Protein AF-A0A8J7A7P5-F1 (afdb_monomer_lite)

Structure (mmCIF, N/CA/C/O backbone):
data_AF-A0A8J7A7P5-F1
#
_entry.id   AF-A0A8J7A7P5-F1
#
loop_
_atom_site.group_PDB
_atom_site.id
_atom_site.type_symbol
_atom_site.label_atom_id
_atom_site.label_alt_id
_atom_site.label_comp_id
_atom_site.label_asym_id
_atom_site.label_entity_id
_atom_site.label_seq_id
_atom_site.pdbx_PDB_ins_code
_atom_site.Cartn_x
_atom_site.Cartn_y
_atom_site.Cartn_z
_atom_site.occupancy
_atom_site.B_iso_or_equiv
_atom_site.auth_seq_id
_atom_site.auth_comp_id
_atom_site.auth_asym_id
_atom_site.auth_atom_id
_atom_site.pdbx_PDB_model_num
ATOM 1 N N . MET A 1 1 ? 16.163 -3.135 -20.675 1.00 54.44 1 MET A N 1
ATOM 2 C CA . MET A 1 1 ? 15.656 -1.787 -20.341 1.00 54.44 1 MET A CA 1
ATOM 3 C C . MET A 1 1 ? 15.050 -1.878 -18.957 1.00 54.44 1 MET A C 1
ATOM 5 O O . MET A 1 1 ? 14.281 -2.802 -18.726 1.00 54.44 1 MET A O 1
ATOM 9 N N . SER A 1 2 ? 15.463 -0.996 -18.050 1.00 78.94 2 SER A N 1
ATOM 10 C CA . SER A 1 2 ? 15.181 -1.091 -16.610 1.00 78.94 2 SER A CA 1
ATOM 11 C C . SER A 1 2 ? 14.690 0.255 -16.083 1.00 78.94 2 SER A C 1
ATOM 13 O O . SER A 1 2 ? 15.138 0.716 -15.033 1.00 78.94 2 SER A O 1
ATOM 15 N N . ASP A 1 3 ? 13.808 0.882 -16.861 1.00 93.25 3 ASP A N 1
ATOM 16 C CA . ASP A 1 3 ? 13.190 2.162 -16.545 1.00 93.25 3 ASP A CA 1
ATOM 17 C C . ASP A 1 3 ? 11.668 2.010 -16.564 1.00 93.25 3 ASP A C 1
ATOM 19 O O . ASP A 1 3 ? 11.123 1.160 -17.276 1.00 93.25 3 ASP A O 1
ATOM 23 N N . LEU A 1 4 ? 10.990 2.836 -15.777 1.00 95.19 4 LEU A N 1
ATOM 24 C CA . LEU A 1 4 ? 9.543 2.841 -15.610 1.00 95.19 4 LEU A CA 1
ATOM 25 C C . LEU A 1 4 ? 9.070 4.292 -15.503 1.00 95.19 4 LEU A C 1
ATOM 27 O O . LEU A 1 4 ? 9.677 5.088 -14.789 1.00 95.19 4 LEU A O 1
ATOM 31 N N . ILE A 1 5 ? 8.018 4.650 -16.231 1.00 95.75 5 ILE A N 1
ATOM 32 C CA . ILE A 1 5 ? 7.405 5.980 -16.146 1.00 95.75 5 ILE A CA 1
ATOM 33 C C . ILE A 1 5 ? 6.391 5.971 -15.000 1.00 95.75 5 ILE A C 1
ATOM 35 O O . ILE A 1 5 ? 5.646 5.001 -14.845 1.00 95.75 5 ILE A O 1
ATOM 39 N N . TYR A 1 6 ? 6.375 7.044 -14.210 1.00 96.19 6 TYR A N 1
ATOM 40 C CA . TYR A 1 6 ? 5.525 7.205 -13.031 1.00 96.19 6 TYR A CA 1
ATOM 41 C C . TYR A 1 6 ? 5.496 5.993 -12.069 1.00 96.19 6 TYR A C 1
ATOM 43 O O . TYR A 1 6 ? 4.421 5.454 -11.784 1.00 96.19 6 TYR A O 1
ATOM 51 N N . PRO A 1 7 ? 6.660 5.517 -11.571 1.00 96.81 7 PRO A N 1
ATOM 52 C CA . PRO A 1 7 ? 6.703 4.430 -10.597 1.00 96.81 7 PRO A CA 1
ATOM 53 C C . PRO A 1 7 ? 5.882 4.780 -9.357 1.00 96.81 7 PRO A C 1
ATOM 55 O O . PRO A 1 7 ? 6.144 5.792 -8.703 1.00 96.81 7 PRO A O 1
ATOM 58 N N . THR A 1 8 ? 4.920 3.923 -9.035 1.00 97.38 8 THR A N 1
ATOM 59 C CA . THR A 1 8 ? 3.997 4.099 -7.913 1.00 97.38 8 THR A CA 1
ATOM 60 C C . THR A 1 8 ? 3.959 2.829 -7.076 1.00 97.38 8 THR A C 1
ATOM 62 O O . THR A 1 8 ? 3.982 1.717 -7.608 1.00 97.38 8 THR A O 1
ATOM 65 N N . LEU A 1 9 ? 3.948 3.006 -5.761 1.00 97.38 9 LEU A N 1
ATOM 66 C CA . LEU A 1 9 ? 3.815 1.964 -4.762 1.00 97.38 9 LEU A CA 1
ATOM 67 C C . LEU A 1 9 ? 2.532 2.210 -3.982 1.00 97.38 9 LEU A C 1
ATOM 69 O O . LEU A 1 9 ? 2.416 3.217 -3.289 1.00 97.38 9 LEU A O 1
ATOM 73 N N . ASP A 1 10 ? 1.633 1.239 -4.034 1.00 97.56 10 ASP A N 1
ATOM 74 C CA . ASP A 1 10 ? 0.444 1.171 -3.200 1.00 97.56 10 ASP A CA 1
ATOM 75 C C . ASP A 1 10 ? 0.624 0.041 -2.184 1.00 97.56 10 ASP A C 1
ATOM 77 O O . ASP A 1 10 ? 0.749 -1.135 -2.542 1.00 97.56 10 ASP A O 1
ATOM 81 N N . LEU A 1 11 ? 0.653 0.387 -0.900 1.00 96.88 11 LEU A N 1
ATOM 82 C CA . LEU A 1 11 ? 0.652 -0.570 0.197 1.00 96.88 11 LEU A CA 1
ATOM 83 C C . LEU A 1 11 ? -0.726 -0.589 0.852 1.00 96.88 11 LEU A C 1
ATOM 85 O O . LEU A 1 11 ? -1.114 0.363 1.525 1.00 96.88 11 LEU A O 1
ATOM 89 N N . PHE A 1 12 ? -1.415 -1.718 0.727 1.00 96.44 12 PHE A N 1
ATOM 90 C CA . PHE A 1 12 ? -2.611 -2.025 1.499 1.00 96.44 12 PHE A CA 1
ATOM 91 C C . PHE A 1 12 ? -2.200 -2.780 2.760 1.00 96.44 12 PHE A C 1
ATOM 93 O O . PHE A 1 12 ? -1.664 -3.884 2.680 1.00 96.44 12 PHE A O 1
ATOM 100 N N . ALA A 1 13 ? -2.427 -2.182 3.923 1.00 95.94 13 ALA A N 1
ATOM 101 C CA . ALA A 1 13 ? -2.112 -2.738 5.231 1.00 95.94 13 ALA A CA 1
ATOM 102 C C . ALA A 1 13 ? -3.408 -2.993 6.012 1.00 95.94 13 ALA A C 1
ATOM 104 O O . ALA A 1 13 ? -4.262 -2.110 6.089 1.00 95.94 13 ALA A O 1
ATOM 105 N N . TYR A 1 14 ? -3.546 -4.189 6.587 1.00 95.25 14 TYR A N 1
ATOM 106 C CA . TYR A 1 14 ? -4.763 -4.620 7.277 1.00 95.25 14 TYR A CA 1
ATOM 107 C C . TYR A 1 14 ? -4.489 -4.958 8.745 1.00 95.25 14 TYR A C 1
ATOM 109 O O . TYR A 1 14 ? -3.593 -5.746 9.063 1.00 95.25 14 TYR A O 1
ATOM 117 N N . ASN A 1 15 ? -5.308 -4.416 9.643 1.00 94.25 15 ASN A N 1
ATOM 118 C CA . ASN A 1 15 ? -5.288 -4.725 11.069 1.00 94.25 15 ASN A CA 1
ATOM 119 C C . ASN A 1 15 ? -6.692 -5.095 11.526 1.00 94.25 15 ASN A C 1
ATOM 121 O O . ASN A 1 15 ? -7.665 -4.445 11.153 1.00 94.25 15 ASN A O 1
ATOM 125 N N . LEU A 1 16 ? -6.795 -6.112 12.375 1.00 93.50 16 LEU A N 1
ATOM 126 C CA . LEU A 1 16 ? -8.061 -6.438 13.016 1.00 93.50 16 LEU A CA 1
ATOM 127 C C . LEU A 1 16 ? -8.480 -5.251 13.889 1.00 93.50 16 LEU A C 1
ATOM 129 O O . LEU A 1 16 ? -7.683 -4.776 14.694 1.00 93.50 16 LEU A O 1
ATOM 133 N N . GLY A 1 17 ? -9.700 -4.759 13.718 1.00 89.38 17 GLY A N 1
ATOM 134 C CA . GLY A 1 17 ? -10.277 -3.705 14.547 1.00 89.38 17 GLY A CA 1
ATOM 135 C C . GLY A 1 17 ? -11.048 -4.286 15.724 1.00 89.38 17 GLY A C 1
ATOM 136 O O . GLY A 1 17 ? -10.758 -3.958 16.871 1.00 89.38 17 GLY A O 1
ATOM 137 N N . GLU A 1 18 ? -11.975 -5.200 15.442 1.00 89.31 18 GLU A N 1
ATOM 138 C CA . GLU A 1 18 ? -12.870 -5.820 16.423 1.00 89.31 18 GLU A CA 1
ATOM 139 C C . GLU A 1 18 ? -12.914 -7.336 16.197 1.00 89.31 18 GLU A C 1
ATOM 141 O O . GLU A 1 18 ? -13.086 -7.811 15.085 1.00 89.31 18 GLU A O 1
ATOM 146 N N . GLY A 1 19 ? -12.713 -8.115 17.251 1.00 87.69 19 GLY A N 1
ATOM 147 C CA . GLY A 1 19 ? -12.713 -9.573 17.227 1.00 87.69 19 GLY A CA 1
ATOM 148 C C . GLY A 1 19 ? -13.884 -10.150 18.014 1.00 87.69 19 GLY A C 1
ATOM 149 O O . GLY A 1 19 ? -14.469 -9.500 18.883 1.00 87.69 19 GLY A O 1
ATOM 150 N N . LEU A 1 20 ? -14.220 -11.410 17.735 1.00 87.88 20 LEU A N 1
ATOM 151 C CA . LEU A 1 20 ? -15.217 -12.147 18.511 1.00 87.88 20 LEU A CA 1
ATOM 152 C C . LEU A 1 20 ? -14.770 -12.275 19.976 1.00 87.88 20 LEU A C 1
ATOM 154 O O . LEU A 1 20 ? -13.752 -12.898 20.263 1.00 87.88 20 LEU A O 1
ATOM 158 N N . GLY A 1 21 ? -15.569 -11.729 20.896 1.00 89.12 21 GLY A N 1
ATOM 159 C CA . GLY A 1 21 ? -15.314 -11.799 22.339 1.00 89.12 21 GLY A CA 1
ATOM 160 C C . GLY A 1 21 ? -14.407 -10.698 22.893 1.00 89.12 21 GLY A C 1
ATOM 161 O O . GLY A 1 21 ? -14.091 -10.735 24.081 1.00 89.12 21 GLY A O 1
ATOM 162 N N . ASP A 1 22 ? -14.017 -9.721 22.073 1.00 90.62 22 ASP A N 1
ATOM 163 C CA . ASP A 1 22 ? -13.246 -8.573 22.541 1.00 90.62 22 ASP A CA 1
ATOM 164 C C . ASP A 1 22 ? -14.006 -7.745 23.579 1.00 90.62 22 ASP A C 1
ATOM 166 O O . ASP A 1 22 ? -15.210 -7.492 23.467 1.00 90.62 22 ASP A O 1
ATOM 170 N N . ASN A 1 23 ? -13.261 -7.235 24.556 1.00 92.62 23 ASN A N 1
ATOM 171 C CA . ASN A 1 23 ? -13.727 -6.151 25.411 1.00 92.62 23 ASN A CA 1
ATOM 172 C C . ASN A 1 23 ? -13.277 -4.783 24.856 1.00 92.62 23 ASN A C 1
ATOM 174 O O . ASN A 1 23 ? -12.550 -4.676 23.869 1.00 92.62 23 ASN A O 1
ATOM 178 N N . GLN A 1 24 ? -13.697 -3.706 25.519 1.00 90.81 24 GLN A N 1
ATOM 179 C CA . GLN A 1 24 ? -13.374 -2.339 25.096 1.00 90.81 24 GLN A CA 1
ATOM 180 C C . GLN A 1 24 ? -11.870 -2.020 25.125 1.00 90.81 24 GLN A C 1
ATOM 182 O O . GLN A 1 24 ? -11.402 -1.227 24.305 1.00 90.81 24 GLN A O 1
ATOM 187 N N . ASP A 1 25 ? -11.100 -2.639 26.021 1.00 93.81 25 ASP A N 1
ATOM 188 C CA . ASP A 1 25 ? -9.653 -2.427 26.096 1.00 93.81 25 ASP A CA 1
ATOM 189 C C . ASP A 1 25 ? -8.927 -3.098 24.923 1.00 93.81 25 ASP A C 1
ATOM 191 O O . ASP A 1 25 ? -8.004 -2.503 24.360 1.00 93.81 25 ASP A O 1
ATOM 195 N N . ASP A 1 26 ? -9.375 -4.283 24.495 1.00 93.88 26 ASP A N 1
ATOM 196 C CA . ASP A 1 26 ? -8.851 -4.970 23.307 1.00 93.88 26 ASP A CA 1
ATOM 197 C C . ASP A 1 26 ? -9.090 -4.144 22.037 1.00 93.88 26 ASP A C 1
ATOM 199 O O . ASP A 1 26 ? -8.155 -3.895 21.266 1.00 93.88 26 ASP A O 1
ATOM 203 N N . ILE A 1 27 ? -10.314 -3.635 21.864 1.00 91.69 27 ILE A N 1
ATOM 204 C CA . ILE A 1 27 ? -10.690 -2.773 20.733 1.00 91.69 27 ILE A CA 1
ATOM 205 C C . ILE A 1 27 ? -9.840 -1.498 20.736 1.00 91.69 27 ILE A C 1
ATOM 207 O O . ILE A 1 27 ? -9.254 -1.111 19.722 1.00 91.69 27 ILE A O 1
ATOM 211 N N . LYS A 1 28 ? -9.705 -0.847 21.897 1.00 93.06 28 LYS A N 1
ATOM 212 C CA . LYS A 1 28 ? -8.887 0.363 22.044 1.00 93.06 28 LYS A CA 1
ATOM 213 C C . LYS A 1 28 ? -7.415 0.101 21.734 1.00 93.06 28 LYS A C 1
ATOM 215 O O . LYS A 1 28 ? -6.773 0.916 21.069 1.00 93.06 28 LYS A O 1
ATOM 220 N N . LYS A 1 29 ? -6.868 -1.030 22.185 1.00 93.88 29 LYS A N 1
ATOM 221 C CA . LYS A 1 29 ? -5.492 -1.436 21.883 1.00 93.88 29 LYS A CA 1
ATOM 222 C C . LYS A 1 29 ? -5.282 -1.575 20.375 1.00 93.88 29 LYS A C 1
ATOM 224 O O . LYS A 1 29 ? -4.315 -1.014 19.862 1.00 93.88 29 LYS A O 1
ATOM 229 N N . ARG A 1 30 ? -6.193 -2.241 19.663 1.00 93.12 30 ARG A N 1
ATOM 230 C CA . ARG A 1 30 ? -6.093 -2.428 18.207 1.00 93.12 30 ARG A CA 1
ATOM 231 C C . ARG A 1 30 ? -6.260 -1.136 17.423 1.00 93.12 30 ARG A C 1
ATOM 233 O O . ARG A 1 30 ? -5.484 -0.881 16.504 1.00 93.12 30 ARG A O 1
ATOM 240 N N . ARG A 1 31 ? -7.176 -0.260 17.844 1.00 93.56 31 ARG A N 1
ATOM 241 C CA . ARG A 1 31 ? -7.273 1.107 17.306 1.00 93.56 31 ARG A CA 1
ATOM 242 C C . ARG A 1 31 ? -5.949 1.854 17.438 1.00 93.56 31 ARG A C 1
ATOM 244 O O . ARG A 1 31 ? -5.479 2.430 16.463 1.00 93.56 31 ARG A O 1
ATOM 251 N N . ASN A 1 32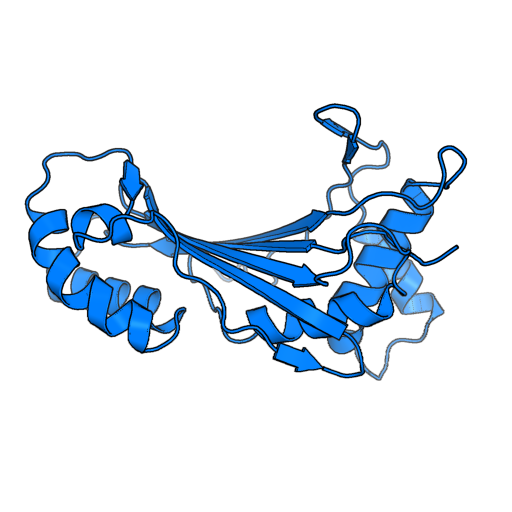 ? -5.302 1.794 18.602 1.00 93.44 32 ASN A N 1
ATOM 252 C CA . ASN A 1 32 ? -3.994 2.425 18.800 1.00 93.44 32 ASN A CA 1
ATOM 253 C C . ASN A 1 32 ? -2.900 1.803 17.917 1.00 93.44 32 ASN A C 1
ATOM 255 O O . ASN A 1 32 ? -2.064 2.532 17.386 1.00 93.44 32 ASN A O 1
ATOM 259 N N . GLN A 1 33 ? -2.908 0.479 17.729 1.00 93.62 33 GLN A N 1
ATOM 260 C CA . GLN A 1 33 ? -1.984 -0.202 16.813 1.00 93.62 33 GLN A CA 1
ATOM 261 C C . GLN A 1 33 ? -2.186 0.260 15.364 1.00 93.62 33 GLN A C 1
ATOM 263 O O . GLN A 1 33 ? -1.211 0.570 14.685 1.00 93.62 33 GLN A O 1
ATOM 268 N N . PHE A 1 34 ? -3.438 0.380 14.914 1.00 95.38 34 PHE A N 1
ATOM 269 C CA . PHE A 1 34 ? -3.765 0.903 13.589 1.00 95.38 34 PHE A CA 1
ATOM 270 C C . PHE A 1 34 ? -3.354 2.375 13.425 1.00 95.38 34 PHE A C 1
ATOM 272 O O . PHE A 1 34 ? -2.744 2.744 12.423 1.00 95.38 34 PHE A O 1
ATOM 279 N N . LEU A 1 35 ? -3.614 3.223 14.427 1.00 94.94 35 LEU A N 1
ATOM 280 C CA . LEU A 1 35 ? -3.186 4.625 14.413 1.00 94.94 35 LEU A CA 1
ATOM 281 C C . LEU A 1 35 ? -1.665 4.772 14.287 1.00 94.94 35 LEU A C 1
ATOM 283 O O . LEU A 1 35 ? -1.190 5.652 13.569 1.00 94.94 35 LEU A O 1
ATOM 287 N N . ALA A 1 36 ? -0.900 3.895 14.941 1.00 94.12 36 ALA A N 1
ATOM 288 C CA . ALA A 1 36 ? 0.560 3.925 14.918 1.00 94.12 36 ALA A CA 1
ATOM 289 C C . ALA A 1 36 ? 1.169 3.692 13.520 1.00 94.12 36 ALA A C 1
ATOM 291 O O . ALA A 1 36 ? 2.353 3.962 13.323 1.00 94.12 36 ALA A O 1
ATOM 292 N N . LEU A 1 37 ? 0.378 3.234 12.542 1.00 93.81 37 LEU A N 1
ATOM 293 C CA . LEU A 1 37 ? 0.801 3.103 11.144 1.00 93.81 37 LEU A CA 1
ATOM 294 C C . LEU A 1 37 ? 0.925 4.445 10.420 1.00 93.81 37 LEU A C 1
ATOM 296 O O . LEU A 1 37 ? 1.555 4.519 9.366 1.00 93.81 37 LEU A O 1
ATOM 300 N N . MET A 1 38 ? 0.300 5.491 10.956 1.00 93.62 38 MET A N 1
ATOM 301 C CA . MET A 1 38 ? 0.158 6.781 10.297 1.00 93.62 38 MET A CA 1
ATOM 302 C C . MET A 1 38 ? 0.946 7.878 11.026 1.00 93.62 38 MET A C 1
ATOM 304 O O . MET A 1 38 ? 1.169 7.788 12.236 1.00 93.62 38 MET A O 1
ATOM 308 N N . PRO A 1 39 ? 1.347 8.950 10.323 1.00 93.25 39 PRO A N 1
ATOM 309 C CA . PRO A 1 39 ? 1.909 10.149 10.935 1.00 93.25 39 PRO A CA 1
ATOM 310 C C . PRO A 1 39 ? 0.995 10.781 11.995 1.00 93.25 39 PRO A C 1
ATOM 312 O O . PRO A 1 39 ? -0.232 10.701 11.916 1.00 93.25 39 PRO A O 1
ATOM 3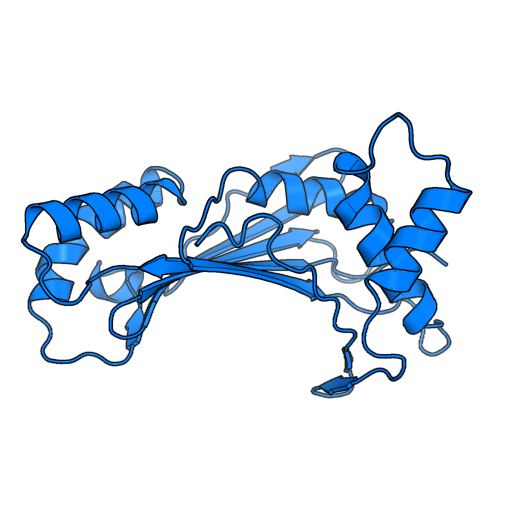15 N N . LYS A 1 40 ? 1.600 11.471 12.968 1.00 94.12 40 LYS A N 1
ATOM 316 C CA . LYS A 1 40 ? 0.896 12.016 14.140 1.00 94.12 40 LYS A CA 1
ATOM 317 C C . LYS A 1 40 ? -0.264 12.957 13.796 1.00 94.12 40 LYS A C 1
ATOM 319 O O . LYS A 1 40 ? -1.313 12.865 14.413 1.00 94.12 40 LYS A O 1
ATOM 324 N N . ASN A 1 41 ? -0.120 13.794 12.774 1.00 94.00 41 ASN A N 1
ATOM 325 C CA . ASN A 1 41 ? -1.191 14.680 12.312 1.00 94.00 41 ASN A CA 1
ATOM 326 C C . ASN A 1 41 ? -2.450 13.915 11.868 1.00 94.00 41 ASN A C 1
ATOM 328 O O . ASN A 1 41 ? -3.556 14.388 12.101 1.00 94.00 41 ASN A O 1
ATOM 332 N N . ILE A 1 42 ? -2.303 12.727 11.271 1.00 95.25 42 ILE A N 1
ATOM 333 C CA . ILE A 1 42 ? -3.449 11.877 10.922 1.00 95.25 42 ILE A CA 1
ATOM 334 C C . ILE A 1 42 ? -4.026 11.229 12.182 1.00 95.25 42 ILE A C 1
ATOM 336 O O . ILE A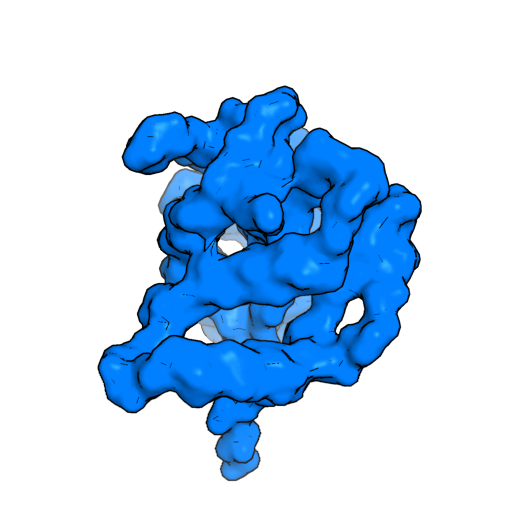 1 42 ? -5.243 11.159 12.333 1.00 95.25 42 ILE A O 1
ATOM 340 N N . GLN A 1 43 ? -3.168 10.800 13.114 1.00 95.94 43 GLN A N 1
ATOM 341 C CA . GLN A 1 43 ? -3.619 10.247 14.394 1.00 95.94 43 GLN A CA 1
ATOM 342 C C . GLN A 1 43 ? -4.496 11.245 15.154 1.00 95.94 43 GLN A C 1
ATOM 344 O O . GLN A 1 43 ? -5.595 10.895 15.574 1.00 95.94 43 GLN A O 1
ATOM 349 N N . ASP A 1 44 ? -4.051 12.497 15.255 1.00 95.50 44 ASP A N 1
ATOM 350 C CA . ASP A 1 44 ? -4.765 13.565 15.957 1.00 95.50 44 ASP A CA 1
ATOM 351 C C . ASP A 1 44 ? -6.147 13.852 15.325 1.00 95.50 44 ASP A C 1
ATOM 353 O O . ASP A 1 44 ? -7.092 14.189 16.038 1.00 95.50 44 ASP A O 1
ATOM 357 N N . ILE A 1 45 ? -6.296 13.657 14.006 1.00 95.56 45 ILE A N 1
ATOM 358 C CA . ILE A 1 45 ? -7.583 13.757 13.293 1.00 95.56 45 ILE A CA 1
ATOM 359 C C . ILE A 1 45 ? -8.495 12.562 13.610 1.00 95.56 45 ILE A C 1
ATOM 361 O O . ILE A 1 45 ? -9.701 12.734 13.797 1.00 95.56 45 ILE A O 1
ATOM 365 N N . LEU A 1 46 ? -7.943 11.346 13.646 1.00 96.00 46 LEU A N 1
ATOM 366 C CA . LEU A 1 46 ? -8.725 10.110 13.738 1.00 96.00 46 LEU A CA 1
ATOM 367 C C . LEU A 1 46 ? -9.112 9.711 15.165 1.00 96.00 46 LEU A C 1
ATOM 369 O O . LEU A 1 46 ? -10.174 9.121 15.348 1.00 96.00 46 LEU A O 1
ATOM 373 N N . ILE A 1 47 ? -8.306 10.048 16.176 1.00 94.94 47 ILE A N 1
ATOM 374 C CA . ILE A 1 47 ? -8.606 9.759 17.590 1.00 94.94 47 ILE A CA 1
ATOM 375 C C . ILE A 1 47 ? -10.033 10.188 17.985 1.00 94.94 47 ILE A C 1
ATOM 377 O O . ILE A 1 47 ? -10.782 9.334 18.462 1.00 94.94 47 ILE A O 1
ATOM 381 N N . PRO A 1 48 ? -10.472 11.445 17.760 1.00 92.56 48 PRO A N 1
ATOM 382 C CA . PRO A 1 48 ? -11.835 11.859 18.101 1.00 92.56 48 PRO A CA 1
ATOM 383 C C . PRO A 1 48 ? -12.911 11.273 17.168 1.00 92.56 48 PRO A C 1
ATOM 385 O O . PRO A 1 48 ? -14.103 11.370 17.459 1.00 92.56 48 PRO A O 1
ATOM 388 N N . ALA A 1 49 ? -12.529 10.691 16.027 1.00 91.69 49 ALA A N 1
ATOM 389 C CA . ALA A 1 49 ? -13.464 10.110 15.068 1.00 91.69 49 ALA A CA 1
ATOM 390 C C . ALA A 1 49 ? -13.944 8.709 15.478 1.00 91.69 49 ALA A C 1
ATOM 392 O O . ALA A 1 49 ? -15.027 8.302 15.057 1.00 91.69 49 ALA A O 1
ATOM 393 N N . PHE A 1 50 ? -13.192 7.988 16.318 1.00 90.12 50 PHE A N 1
ATOM 394 C CA . PHE A 1 50 ? -13.561 6.633 16.740 1.00 90.12 50 PHE A CA 1
ATOM 395 C C . PHE A 1 50 ? -14.829 6.569 17.595 1.00 90.12 50 PHE A C 1
ATOM 397 O O . PHE A 1 50 ? -15.566 5.588 17.512 1.00 90.12 50 PHE A O 1
ATOM 404 N N . ASP A 1 51 ? -15.149 7.619 18.351 1.00 87.94 51 ASP A N 1
ATOM 405 C CA . ASP A 1 51 ? -16.417 7.680 19.089 1.00 87.94 51 ASP A CA 1
ATOM 406 C C . ASP A 1 51 ? -17.611 7.775 18.126 1.00 87.94 51 ASP A C 1
ATOM 408 O O . ASP A 1 51 ? -18.627 7.104 18.304 1.00 87.94 51 ASP A O 1
ATOM 412 N N . LYS A 1 52 ? -17.468 8.569 17.055 1.00 90.69 52 LYS A N 1
ATOM 413 C CA . LYS A 1 52 ? -18.487 8.695 16.002 1.00 90.69 52 LYS A CA 1
ATOM 414 C C . LYS A 1 52 ? -18.634 7.401 15.213 1.00 90.69 52 LYS A C 1
ATOM 416 O O . LYS A 1 52 ? -19.746 7.007 14.887 1.00 90.69 52 LYS A O 1
ATOM 421 N N . GLU A 1 53 ? -17.514 6.758 14.904 1.00 90.25 53 GLU A N 1
ATOM 422 C CA . GLU A 1 53 ? -17.485 5.483 14.197 1.00 90.25 53 GLU A CA 1
ATOM 423 C C . GLU A 1 53 ? -18.140 4.363 15.019 1.00 90.25 53 GLU A C 1
ATOM 425 O O . GLU A 1 53 ? -18.972 3.641 14.478 1.00 90.25 53 GLU A O 1
ATOM 430 N N . SER A 1 54 ? -17.884 4.297 16.328 1.00 85.75 54 SER A N 1
ATOM 431 C CA . SER A 1 54 ? -18.514 3.321 17.236 1.00 85.75 54 SER A CA 1
ATOM 432 C C . SER A 1 54 ? -20.036 3.483 17.345 1.00 85.75 54 SER A C 1
ATOM 434 O O . SER A 1 54 ? -20.736 2.538 17.700 1.00 85.75 54 SER A O 1
ATOM 436 N N . ALA A 1 55 ? -20.561 4.680 17.068 1.00 88.19 55 ALA A N 1
ATOM 437 C CA . ALA A 1 55 ? -21.996 4.954 17.090 1.00 88.19 55 ALA A CA 1
ATOM 438 C C . ALA A 1 55 ? -22.723 4.508 15.805 1.00 88.19 55 ALA A C 1
ATOM 440 O O . ALA A 1 55 ? -23.956 4.503 15.770 1.00 88.19 55 ALA A O 1
ATOM 441 N N . LEU A 1 56 ? -21.989 4.152 14.744 1.00 87.12 56 LEU A N 1
ATOM 442 C CA . LEU A 1 56 ? -22.574 3.677 13.493 1.00 87.12 56 LEU A CA 1
ATOM 443 C C . LEU A 1 56 ? -23.064 2.233 13.643 1.00 87.12 56 LEU A C 1
ATOM 445 O O . LEU A 1 56 ? -22.357 1.361 14.139 1.00 87.12 56 LEU A O 1
ATOM 449 N N . GLN A 1 57 ? -24.277 1.961 13.165 1.00 80.12 57 GLN A N 1
ATOM 450 C CA . GLN A 1 57 ? -24.852 0.617 13.200 1.00 80.12 57 GLN A CA 1
ATOM 451 C C . GLN A 1 57 ? -24.458 -0.170 11.945 1.00 80.12 57 GLN A C 1
ATOM 453 O O . GLN A 1 57 ? -24.828 0.213 10.838 1.00 80.12 57 GLN A O 1
ATOM 458 N N . ASN A 1 58 ? -23.734 -1.279 12.132 1.00 75.19 58 ASN A N 1
ATOM 459 C CA . ASN A 1 58 ? -23.338 -2.244 11.094 1.00 75.19 58 ASN A CA 1
ATOM 460 C C . ASN A 1 58 ? -22.781 -1.634 9.786 1.00 75.19 58 ASN A C 1
ATOM 462 O O . ASN A 1 58 ? -23.237 -2.002 8.699 1.00 75.19 58 ASN A O 1
ATOM 466 N N . PRO A 1 59 ? -21.812 -0.704 9.842 1.00 85.06 59 PRO A N 1
ATOM 467 C CA . PRO A 1 59 ? -21.217 -0.170 8.628 1.00 85.06 59 PRO A CA 1
ATOM 468 C C . PRO A 1 59 ? -20.343 -1.226 7.933 1.00 85.06 59 PRO A C 1
ATOM 470 O O . PRO A 1 59 ? -19.386 -1.747 8.503 1.00 85.06 59 PRO A O 1
ATOM 473 N N . GLU A 1 60 ? -20.639 -1.508 6.666 1.00 89.81 60 GLU A N 1
ATOM 474 C CA . GLU A 1 60 ? -19.806 -2.384 5.828 1.00 89.81 60 GLU A CA 1
ATOM 475 C C . GLU A 1 60 ? -18.478 -1.709 5.452 1.00 89.81 60 GLU A C 1
ATOM 477 O O . GLU A 1 60 ? -17.434 -2.358 5.385 1.00 89.81 60 GLU A O 1
ATOM 482 N N . TYR A 1 61 ? -18.519 -0.392 5.238 1.00 94.25 61 TYR A N 1
ATOM 483 C CA . TYR A 1 61 ? -17.383 0.420 4.830 1.00 94.25 61 TYR A CA 1
ATOM 484 C C . TYR A 1 61 ? -17.455 1.815 5.443 1.00 94.25 61 TYR A C 1
ATOM 486 O O . TYR A 1 61 ? -18.514 2.445 5.443 1.00 94.25 61 TYR A O 1
ATOM 494 N N . ILE A 1 62 ? -16.319 2.309 5.934 1.00 94.94 62 ILE A N 1
ATOM 495 C CA . ILE A 1 62 ? -16.194 3.650 6.501 1.00 94.94 62 ILE A CA 1
ATOM 496 C C . ILE A 1 62 ? -14.909 4.299 6.011 1.00 94.94 62 ILE A C 1
ATOM 498 O O . ILE A 1 62 ? -13.818 3.760 6.187 1.00 94.94 62 ILE A O 1
ATOM 502 N N . GLU A 1 63 ? -15.034 5.511 5.487 1.00 95.75 63 GLU A N 1
ATOM 503 C CA . GLU A 1 63 ? -13.911 6.408 5.230 1.00 95.75 63 GLU A CA 1
ATOM 504 C C . GLU A 1 63 ? -13.634 7.210 6.503 1.00 95.75 63 GLU A C 1
ATOM 506 O O . GLU A 1 63 ? -14.400 8.108 6.870 1.00 95.75 63 GLU A O 1
ATOM 511 N N . LEU A 1 64 ? -12.555 6.874 7.212 1.00 96.44 64 LEU A N 1
ATOM 512 C CA . LEU A 1 64 ? -12.343 7.376 8.572 1.00 96.44 64 LEU A CA 1
ATOM 513 C C . LEU A 1 64 ? -12.127 8.896 8.603 1.00 96.44 64 LEU A C 1
ATOM 515 O O . LEU A 1 64 ? -12.621 9.568 9.508 1.00 96.44 64 LEU A O 1
ATOM 519 N N . LEU A 1 65 ? -11.481 9.461 7.576 1.00 96.88 65 LEU A N 1
ATOM 520 C CA . LEU A 1 65 ? -11.290 10.912 7.458 1.00 96.88 65 LEU A CA 1
ATOM 521 C C . LEU A 1 65 ? -12.614 11.666 7.247 1.00 96.88 65 LEU A C 1
ATOM 523 O O . LEU A 1 65 ? -12.808 12.725 7.845 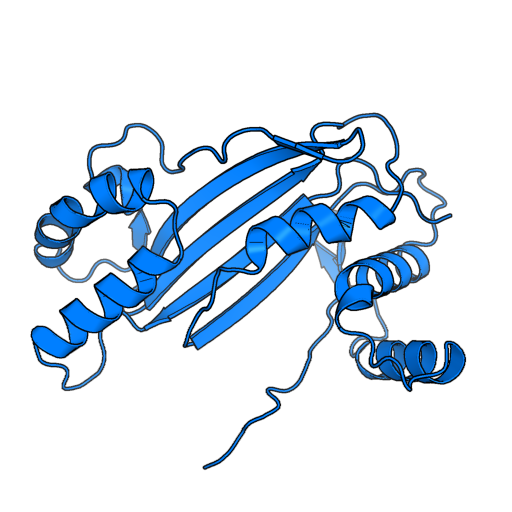1.00 96.88 65 LEU A O 1
ATOM 527 N N . LYS A 1 66 ? -13.575 11.102 6.502 1.00 94.94 66 LYS A N 1
ATOM 528 C CA . LYS A 1 66 ? -14.909 11.710 6.352 1.00 94.94 66 LYS A CA 1
ATOM 529 C C . LYS A 1 66 ? -15.677 11.732 7.671 1.00 94.94 66 LYS A C 1
ATOM 531 O O . LYS A 1 66 ? -16.260 12.756 8.019 1.00 94.94 66 LYS A O 1
ATOM 536 N N . ILE A 1 67 ? -15.642 10.643 8.443 1.00 94.25 67 ILE A N 1
ATOM 537 C CA . ILE A 1 67 ? -16.262 10.604 9.781 1.00 94.25 67 ILE A CA 1
ATOM 538 C C . ILE A 1 67 ? -15.569 11.575 10.750 1.00 94.25 67 ILE A C 1
ATOM 540 O O . ILE A 1 67 ? -16.225 12.215 11.582 1.00 94.25 67 ILE A O 1
ATOM 544 N N . ALA A 1 68 ? -14.258 11.772 10.592 1.00 94.69 68 ALA A N 1
ATOM 545 C CA . ALA A 1 68 ? -13.505 12.803 11.301 1.00 94.69 68 ALA A CA 1
ATOM 546 C C . ALA A 1 68 ? -13.891 14.242 10.894 1.00 94.69 68 ALA A C 1
ATOM 548 O O . ALA A 1 68 ? -13.453 15.194 11.538 1.00 94.69 68 ALA A O 1
ATOM 549 N N . GLY A 1 69 ? -14.741 14.423 9.877 1.00 93.88 69 GLY A N 1
ATOM 550 C CA . GLY A 1 69 ? -15.194 15.726 9.388 1.00 93.88 69 GLY A CA 1
ATOM 551 C C . GLY A 1 69 ? -14.258 16.366 8.363 1.00 93.88 69 GLY A C 1
ATOM 552 O O . GLY A 1 69 ? -14.388 17.557 8.090 1.00 93.88 69 GLY A O 1
ATOM 553 N N . GLN A 1 70 ? -13.314 15.605 7.802 1.00 95.31 70 GLN A N 1
ATOM 554 C CA . GLN A 1 70 ? -12.473 16.082 6.708 1.00 95.31 70 GLN A CA 1
ATOM 555 C C . GLN A 1 70 ? -13.265 16.098 5.396 1.00 95.31 70 GLN A C 1
ATOM 557 O O . GLN A 1 70 ? -14.076 15.212 5.128 1.00 95.31 70 GLN A O 1
ATOM 562 N N . ILE A 1 71 ? -13.008 17.113 4.567 1.00 91.81 71 ILE A N 1
ATOM 563 C CA . ILE A 1 71 ? -13.595 17.220 3.221 1.00 91.81 71 ILE A CA 1
ATOM 564 C C . ILE A 1 71 ? -12.972 16.170 2.294 1.00 91.81 71 ILE A C 1
ATOM 566 O O . ILE A 1 71 ? -13.675 15.531 1.512 1.00 91.81 71 ILE A O 1
ATOM 570 N N . SER A 1 72 ? -11.651 15.997 2.390 1.00 92.69 72 SER A N 1
ATOM 571 C CA . SER A 1 72 ? -10.923 14.975 1.644 1.00 92.69 72 SER A CA 1
ATOM 572 C C . SER A 1 72 ? -11.066 13.611 2.308 1.00 92.69 72 SER A C 1
ATOM 574 O O . SER A 1 72 ? -11.141 13.487 3.531 1.00 92.69 72 SER A O 1
ATOM 576 N N . THR A 1 73 ? -11.069 12.579 1.476 1.00 92.00 73 THR A N 1
ATOM 577 C CA . THR A 1 73 ? -11.092 11.184 1.908 1.00 92.00 73 THR A CA 1
ATOM 578 C C . THR A 1 73 ? -9.701 10.670 2.231 1.00 92.00 73 THR A C 1
ATOM 580 O O . THR A 1 73 ? -9.594 9.716 2.989 1.00 92.00 73 THR A O 1
ATOM 583 N N . PHE A 1 74 ? -8.660 11.328 1.715 1.00 95.25 74 PHE A N 1
ATOM 584 C CA . PHE A 1 74 ? -7.249 11.018 1.907 1.00 95.25 74 PHE A CA 1
ATOM 585 C C . PHE A 1 74 ? -6.505 12.186 2.561 1.00 95.25 74 PHE A C 1
ATOM 587 O O . PHE A 1 74 ? -6.943 13.338 2.508 1.00 95.25 74 PHE A O 1
ATOM 594 N N . HIS A 1 75 ? -5.356 11.882 3.158 1.00 95.62 75 HIS A N 1
ATOM 595 C CA . HIS A 1 75 ? -4.437 12.871 3.703 1.00 95.62 75 HIS A CA 1
ATOM 596 C C . HIS A 1 75 ? -3.109 12.813 2.954 1.00 95.62 75 HIS A C 1
ATOM 598 O O . HIS A 1 75 ? -2.480 11.757 2.902 1.00 95.62 75 HIS A O 1
ATOM 604 N N . ASP A 1 76 ? -2.652 13.950 2.437 1.00 94.62 76 ASP A N 1
ATOM 605 C CA . ASP A 1 76 ? -1.429 14.021 1.641 1.00 94.62 76 ASP A CA 1
ATOM 606 C C . ASP A 1 76 ? -0.202 13.539 2.421 1.00 94.62 76 ASP A C 1
ATOM 608 O O . ASP A 1 76 ? -0.016 13.841 3.609 1.00 94.62 76 ASP A O 1
ATOM 612 N N . PHE A 1 77 ? 0.650 12.793 1.724 1.00 90.50 77 PHE A N 1
ATOM 613 C CA . PHE A 1 77 ? 2.011 12.520 2.145 1.00 90.50 77 PHE A CA 1
ATOM 614 C C . PHE A 1 77 ? 2.846 13.785 1.901 1.00 90.50 77 PHE A C 1
ATOM 616 O O . PHE A 1 77 ? 2.837 14.307 0.783 1.00 90.50 77 PHE A O 1
ATOM 623 N N . PRO A 1 78 ? 3.589 14.289 2.905 1.00 87.56 78 PRO A N 1
ATOM 624 C CA . PRO A 1 78 ? 4.441 15.455 2.712 1.00 87.56 78 PRO A CA 1
ATOM 625 C C . PRO A 1 78 ? 5.444 15.185 1.593 1.00 87.56 78 PRO A C 1
ATOM 627 O O . PRO A 1 78 ? 6.228 14.243 1.700 1.00 87.56 78 PRO A O 1
ATOM 630 N N . THR A 1 79 ? 5.434 16.001 0.538 1.00 89.12 79 THR A N 1
ATOM 631 C CA . THR A 1 79 ? 6.368 15.845 -0.581 1.00 89.12 79 THR A CA 1
ATOM 632 C C . THR A 1 79 ? 7.811 15.832 -0.077 1.00 89.12 79 THR A C 1
ATOM 634 O O . THR A 1 79 ? 8.207 16.701 0.702 1.00 89.12 79 THR A O 1
ATOM 637 N N . LYS A 1 80 ? 8.606 14.855 -0.526 1.00 91.69 80 LYS A N 1
ATOM 638 C CA . LYS A 1 80 ? 10.026 14.736 -0.157 1.00 91.69 80 LYS A CA 1
ATOM 639 C C . LYS A 1 80 ? 10.899 14.677 -1.393 1.00 91.69 80 LYS A C 1
ATOM 641 O O . LYS A 1 80 ? 10.581 13.962 -2.334 1.00 91.69 80 LYS A O 1
ATOM 646 N N . GLU A 1 81 ? 12.037 15.351 -1.351 1.00 93.81 81 GLU A N 1
ATOM 647 C CA . GLU A 1 81 ? 13.088 15.182 -2.351 1.00 93.81 81 GLU A CA 1
ATOM 648 C C . GLU A 1 81 ? 14.164 14.241 -1.807 1.00 93.81 81 GLU A C 1
ATOM 650 O O . GLU A 1 81 ? 14.754 14.489 -0.755 1.00 93.81 81 GLU A O 1
ATOM 655 N N . ILE A 1 82 ? 14.401 13.131 -2.505 1.00 92.31 82 ILE A N 1
ATOM 656 C CA . ILE A 1 82 ? 15.388 12.119 -2.124 1.00 92.31 82 ILE A CA 1
ATOM 657 C C . ILE A 1 82 ? 16.168 11.710 -3.368 1.00 92.31 82 ILE A C 1
ATOM 659 O O . ILE A 1 82 ? 15.605 11.154 -4.305 1.00 92.31 82 ILE A O 1
ATOM 663 N N . ASN A 1 83 ? 17.482 11.950 -3.368 1.00 89.19 83 ASN A N 1
ATOM 664 C CA . ASN A 1 83 ? 18.388 11.556 -4.454 1.00 89.19 83 ASN A CA 1
ATOM 665 C C . ASN A 1 83 ? 17.888 11.973 -5.857 1.00 89.19 83 ASN A C 1
ATOM 667 O O . ASN A 1 83 ? 17.886 11.166 -6.785 1.00 89.19 83 ASN A O 1
ATOM 671 N N . ASN A 1 84 ? 17.450 13.231 -5.981 1.00 91.19 84 ASN A N 1
ATOM 672 C CA . ASN A 1 84 ? 16.857 13.842 -7.182 1.00 91.19 84 ASN A CA 1
ATOM 673 C C . ASN A 1 84 ? 15.478 13.300 -7.600 1.00 91.19 84 ASN A C 1
ATOM 675 O O . ASN A 1 84 ? 14.983 13.676 -8.657 1.00 91.19 84 ASN A O 1
ATOM 679 N N . TYR A 1 85 ? 14.840 12.458 -6.785 1.00 93.25 85 TYR A N 1
ATOM 680 C CA . TYR A 1 85 ? 13.441 12.078 -6.967 1.00 93.25 85 TYR A CA 1
ATOM 681 C C . TYR A 1 85 ? 12.556 12.916 -6.055 1.00 93.25 85 TYR A C 1
ATOM 683 O O . TYR A 1 85 ? 12.782 12.972 -4.846 1.00 93.25 85 TYR A O 1
ATOM 691 N N . LYS A 1 86 ? 11.521 13.527 -6.626 1.00 95.62 86 LYS A N 1
ATOM 692 C CA . LYS A 1 86 ? 10.438 14.151 -5.872 1.00 95.62 86 LYS A CA 1
ATOM 693 C C . LYS A 1 86 ? 9.371 13.093 -5.613 1.00 95.62 86 LYS A C 1
ATOM 695 O O . LYS A 1 86 ? 8.829 12.531 -6.556 1.00 95.62 86 LYS A O 1
ATOM 700 N N . LEU A 1 87 ? 9.114 12.779 -4.351 1.00 96.44 87 LEU A N 1
ATOM 701 C CA . LEU A 1 87 ? 8.145 11.772 -3.931 1.00 96.44 87 LEU A CA 1
ATOM 702 C C . LEU A 1 87 ? 6.863 12.449 -3.463 1.00 96.44 87 LEU A C 1
ATOM 704 O O . LEU A 1 87 ? 6.924 13.410 -2.694 1.00 96.44 87 LEU A O 1
ATOM 708 N N . GLN A 1 88 ? 5.722 11.914 -3.874 1.00 96.25 88 GLN A N 1
ATOM 709 C CA . GLN A 1 88 ? 4.393 12.355 -3.453 1.00 96.25 88 GLN A CA 1
ATOM 710 C C . GLN A 1 88 ? 3.507 11.149 -3.150 1.00 96.25 88 GLN A C 1
ATOM 712 O O . GLN A 1 88 ? 3.890 10.021 -3.443 1.00 96.25 88 GLN A O 1
ATOM 717 N N . GLY A 1 89 ? 2.342 11.380 -2.558 1.00 96.06 89 GLY A N 1
ATOM 718 C CA . GLY A 1 89 ? 1.357 10.330 -2.331 1.00 96.06 89 GLY A CA 1
ATOM 719 C C . GLY A 1 89 ? 0.369 10.714 -1.247 1.00 96.06 89 GLY A C 1
ATOM 720 O O . GLY A 1 89 ? 0.191 11.902 -0.961 1.00 96.06 89 GLY A O 1
ATOM 721 N N . TYR A 1 90 ? -0.259 9.726 -0.621 1.00 97.19 90 TYR A N 1
ATOM 722 C CA . TYR A 1 90 ? -1.276 9.966 0.396 1.00 97.19 90 TYR A CA 1
ATOM 723 C C . TYR A 1 90 ? -1.517 8.751 1.297 1.00 97.19 90 TYR A C 1
ATOM 725 O O . TYR A 1 90 ? -1.133 7.619 1.009 1.00 97.19 90 TYR A O 1
ATOM 733 N N . TYR A 1 91 ? -2.196 9.012 2.408 1.00 97.69 91 TYR A N 1
ATOM 734 C CA . TYR A 1 91 ? -2.737 8.016 3.320 1.00 97.69 91 TYR A CA 1
ATOM 735 C C . TYR A 1 91 ? -4.254 7.986 3.184 1.00 97.69 91 TYR A C 1
ATOM 737 O O . TYR A 1 91 ? -4.914 9.028 3.240 1.00 97.69 91 TYR A O 1
ATOM 745 N N . TYR A 1 92 ? -4.811 6.788 3.065 1.00 97.88 92 TYR A N 1
ATOM 746 C CA . TYR A 1 92 ? -6.242 6.563 2.954 1.00 97.88 92 TYR A CA 1
ATOM 747 C C . TYR A 1 92 ? -6.715 5.511 3.970 1.00 97.88 92 TYR A C 1
ATOM 749 O O . TYR A 1 92 ? -6.699 4.310 3.684 1.00 97.88 92 TYR A O 1
ATOM 757 N N . PRO A 1 93 ? -7.075 5.946 5.194 1.00 97.50 93 PRO A N 1
ATOM 758 C CA . PRO A 1 93 ? -7.505 5.055 6.262 1.00 97.50 93 PRO A CA 1
ATOM 759 C C . PRO A 1 93 ? -9.012 4.774 6.192 1.00 97.50 93 PRO A C 1
ATOM 761 O O . PRO A 1 93 ? -9.845 5.683 6.113 1.00 97.50 93 PRO A O 1
ATOM 764 N N . VAL A 1 94 ? -9.366 3.495 6.274 1.00 96.56 94 VAL A N 1
ATOM 765 C CA . VAL A 1 94 ? -10.737 2.993 6.155 1.00 96.56 94 VAL A CA 1
ATOM 766 C C . VAL A 1 94 ? -11.033 1.925 7.208 1.00 96.56 94 VAL A C 1
ATOM 768 O O . VAL A 1 94 ? -10.126 1.293 7.748 1.00 96.56 94 VAL A O 1
ATOM 771 N N . ARG A 1 95 ? -12.317 1.678 7.473 1.00 95.06 95 ARG A N 1
ATOM 772 C CA . ARG A 1 95 ? -12.798 0.469 8.156 1.00 95.06 95 ARG A CA 1
ATOM 773 C C . ARG A 1 95 ? -13.619 -0.363 7.177 1.00 95.06 95 ARG A C 1
ATOM 775 O O . ARG A 1 95 ? -14.494 0.165 6.497 1.00 95.06 95 ARG A O 1
ATOM 782 N N . LEU A 1 96 ? -13.320 -1.652 7.115 1.00 93.62 96 LEU A N 1
ATOM 783 C CA . LEU A 1 96 ? -14.007 -2.687 6.350 1.00 93.62 96 LEU A CA 1
ATOM 784 C C . LEU A 1 96 ? -14.582 -3.680 7.362 1.00 93.62 96 LEU A C 1
ATOM 786 O O . LEU A 1 96 ? -13.854 -4.537 7.857 1.00 93.62 96 LEU A O 1
ATOM 790 N N . LYS A 1 97 ? -15.865 -3.539 7.709 1.00 91.50 97 LYS A N 1
ATOM 791 C CA . LYS A 1 97 ? -16.530 -4.299 8.784 1.00 91.50 97 LYS A CA 1
ATOM 792 C C . LYS A 1 97 ? -15.759 -4.299 10.107 1.00 91.50 97 LYS A C 1
ATOM 794 O O . LYS A 1 97 ? -15.843 -3.338 10.852 1.00 91.50 97 LYS A O 1
ATOM 799 N N . ASP A 1 98 ? -15.043 -5.366 10.425 1.00 91.19 98 ASP A N 1
ATOM 800 C CA . ASP A 1 98 ? -14.306 -5.596 11.667 1.00 91.19 98 ASP A CA 1
ATOM 801 C C . ASP A 1 98 ? -12.797 -5.332 11.520 1.00 91.19 98 ASP A C 1
ATOM 803 O O . ASP A 1 98 ? -12.037 -5.479 12.474 1.00 91.19 98 ASP A O 1
ATOM 807 N N . THR A 1 99 ? -12.359 -4.912 10.333 1.00 94.31 99 THR A N 1
ATOM 808 C CA . THR A 1 99 ? -10.959 -4.721 9.960 1.00 94.31 99 THR A CA 1
ATOM 809 C C . THR A 1 99 ? -10.690 -3.255 9.640 1.00 94.31 99 THR A C 1
ATOM 811 O O . THR A 1 99 ? -11.438 -2.615 8.901 1.00 94.31 99 THR A O 1
ATOM 814 N N . TYR A 1 100 ? -9.591 -2.710 10.147 1.00 96.12 100 TYR A N 1
ATOM 815 C CA . TYR A 1 100 ? -9.061 -1.434 9.688 1.00 96.12 100 TYR A CA 1
ATOM 816 C C . TYR A 1 100 ? -8.098 -1.653 8.521 1.00 96.12 100 TYR A C 1
ATOM 818 O O . TYR A 1 100 ? -7.210 -2.506 8.574 1.00 96.12 100 TYR A O 1
ATOM 826 N N . GLY A 1 101 ? -8.287 -0.874 7.461 1.00 96.50 101 GLY A N 1
ATOM 827 C CA . GLY A 1 101 ? -7.438 -0.864 6.279 1.00 96.50 101 GLY A CA 1
ATOM 828 C C . GLY A 1 101 ? -6.733 0.477 6.138 1.00 96.50 101 GLY A C 1
ATOM 829 O O . GLY A 1 101 ? -7.338 1.531 6.328 1.00 96.50 101 GLY A O 1
ATOM 830 N N . LEU A 1 102 ? -5.458 0.448 5.777 1.00 97.50 102 LEU A N 1
ATOM 831 C CA . LEU A 1 102 ? -4.709 1.622 5.353 1.00 97.50 102 LEU A CA 1
ATOM 832 C C . LEU A 1 102 ? -4.195 1.382 3.939 1.00 97.50 102 LEU A C 1
ATOM 834 O O . LEU A 1 102 ? -3.401 0.468 3.729 1.00 97.50 102 LEU A O 1
ATOM 838 N N . LEU A 1 103 ? -4.610 2.224 2.997 1.00 97.56 103 LEU A N 1
ATOM 839 C CA . LEU A 1 103 ? -3.892 2.391 1.739 1.00 97.56 103 LEU A CA 1
ATOM 840 C C . LEU A 1 103 ? -2.860 3.510 1.921 1.00 97.56 103 LEU A C 1
ATOM 842 O O . LEU A 1 103 ? -3.210 4.645 2.244 1.00 97.56 103 LEU A O 1
ATOM 846 N N . PHE A 1 104 ? -1.590 3.169 1.742 1.00 97.75 104 PHE A N 1
ATOM 847 C CA . PHE A 1 104 ? -0.490 4.114 1.622 1.00 97.75 104 PHE A CA 1
ATOM 848 C C . PHE A 1 104 ? -0.016 4.142 0.170 1.00 97.75 104 PHE A C 1
ATOM 850 O O . PHE A 1 104 ? 0.515 3.145 -0.317 1.00 97.75 104 PHE A O 1
ATOM 857 N N . ASP A 1 105 ? -0.207 5.277 -0.491 1.00 97.38 105 ASP A N 1
ATOM 858 C CA . ASP A 1 105 ? 0.296 5.560 -1.835 1.00 97.38 105 ASP A CA 1
ATOM 859 C C . ASP 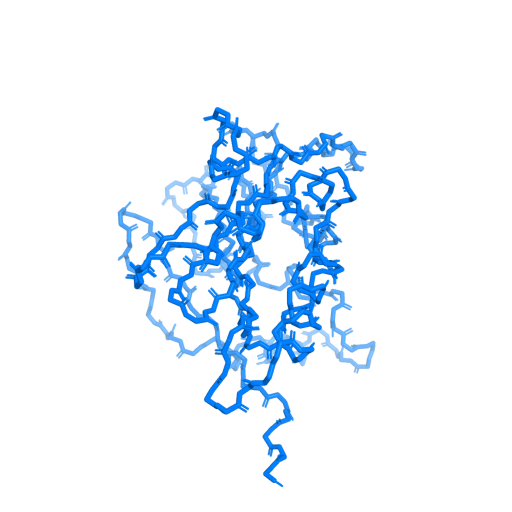A 1 105 ? 1.599 6.356 -1.727 1.00 97.38 105 ASP A C 1
ATOM 861 O O . ASP A 1 105 ? 1.706 7.306 -0.940 1.00 97.38 105 ASP A O 1
ATOM 865 N N . CYS A 1 106 ? 2.591 5.972 -2.527 1.00 97.06 106 CYS A N 1
ATOM 866 C CA . CYS A 1 106 ? 3.777 6.776 -2.760 1.00 97.06 106 CYS A CA 1
ATOM 867 C C . CYS A 1 106 ? 4.278 6.603 -4.198 1.00 97.06 106 CYS A C 1
ATOM 869 O O . CYS A 1 106 ? 4.573 5.491 -4.638 1.00 97.06 106 CYS A O 1
ATOM 871 N N . SER A 1 107 ? 4.441 7.709 -4.917 1.00 97.12 107 SER A N 1
ATOM 872 C CA . SER A 1 107 ? 4.889 7.761 -6.308 1.00 97.12 107 SER A CA 1
ATOM 873 C C . SER A 1 107 ? 6.055 8.726 -6.487 1.00 97.12 107 SER A C 1
ATOM 875 O O . SER A 1 107 ? 6.265 9.649 -5.694 1.00 97.12 107 SER A O 1
ATOM 877 N N . VAL A 1 108 ? 6.824 8.519 -7.554 1.00 96.62 108 VAL A N 1
ATOM 878 C CA . VAL A 1 108 ? 7.744 9.544 -8.057 1.00 96.62 108 VAL A CA 1
ATOM 879 C C . VAL A 1 108 ? 6.922 10.548 -8.868 1.00 96.62 108 VAL A C 1
ATOM 881 O O . VAL A 1 108 ? 6.241 10.157 -9.813 1.00 96.62 108 VAL A O 1
ATOM 884 N N . ASP A 1 109 ? 6.996 11.833 -8.524 1.00 94.44 109 ASP A N 1
ATOM 885 C CA . ASP A 1 109 ? 6.302 12.941 -9.195 1.00 94.44 109 ASP A CA 1
ATOM 886 C C . ASP A 1 109 ? 6.962 13.297 -10.539 1.00 94.44 109 ASP A C 1
ATOM 888 O O . ASP A 1 109 ? 7.479 14.391 -10.744 1.00 94.44 109 ASP A O 1
ATOM 892 N N . GLU A 1 110 ? 6.996 12.318 -11.439 1.00 92.06 110 GLU A N 1
ATOM 893 C CA . GLU A 1 110 ? 7.482 12.439 -12.809 1.00 92.06 110 GLU A CA 1
ATOM 894 C C . GLU A 1 110 ? 6.664 11.500 -13.704 1.00 92.06 110 GLU A C 1
ATOM 896 O O . GLU A 1 110 ? 6.807 10.272 -13.666 1.00 92.06 110 GLU A O 1
ATOM 901 N N . LYS A 1 111 ? 5.733 12.100 -14.450 1.00 92.25 111 LYS A N 1
ATOM 902 C CA . LYS A 1 111 ? 4.681 11.403 -15.204 1.00 92.25 111 LYS A CA 1
ATOM 903 C C . LYS A 1 111 ? 5.052 11.127 -16.652 1.00 92.25 111 LYS A C 1
ATOM 905 O O . LYS A 1 111 ? 4.416 10.278 -17.271 1.00 92.25 111 LYS A O 1
ATOM 910 N N . ASP A 1 112 ? 6.068 11.809 -17.167 1.00 91.62 112 ASP A N 1
ATOM 911 C CA . ASP A 1 112 ? 6.379 11.820 -18.593 1.00 91.62 112 ASP A CA 1
ATOM 912 C C . ASP A 1 112 ? 7.723 11.143 -18.874 1.00 91.62 112 ASP A C 1
ATOM 914 O O . ASP A 1 112 ? 7.871 10.414 -19.858 1.00 91.62 112 ASP A O 1
ATOM 918 N N . ASN A 1 113 ? 8.706 11.334 -17.990 1.00 93.50 113 ASN A N 1
ATOM 919 C CA . ASN A 1 113 ? 10.062 10.840 -18.209 1.00 93.50 113 ASN A CA 1
ATOM 920 C C . ASN A 1 113 ? 10.311 9.477 -17.532 1.00 93.50 113 ASN A C 1
ATOM 922 O O . ASN A 1 113 ? 10.024 9.315 -16.341 1.00 93.50 113 ASN A O 1
ATOM 926 N N . PRO A 1 114 ? 10.914 8.494 -18.231 1.00 94.62 114 PRO A N 1
ATOM 927 C CA . PRO A 1 114 ? 11.286 7.216 -17.628 1.00 94.62 114 PRO A CA 1
ATOM 928 C C . PRO A 1 114 ? 12.261 7.376 -16.456 1.00 94.62 114 PRO A C 1
ATOM 930 O O . PRO A 1 114 ? 13.283 8.053 -16.567 1.00 94.62 114 PRO A O 1
ATOM 933 N N . GLN A 1 115 ? 11.964 6.702 -15.346 1.00 95.00 115 GLN A N 1
ATOM 934 C CA . GLN A 1 115 ? 12.779 6.695 -14.135 1.00 95.00 115 GLN A CA 1
ATOM 935 C C . GLN A 1 115 ? 13.505 5.364 -13.980 1.00 95.00 115 GLN A C 1
ATOM 937 O O . GLN A 1 115 ? 12.930 4.300 -14.215 1.00 95.00 115 GLN A O 1
ATOM 942 N N . LYS A 1 116 ? 14.749 5.403 -13.495 1.00 94.50 116 LYS A N 1
ATOM 943 C CA . LYS A 1 116 ? 15.499 4.182 -13.174 1.00 94.50 116 LYS A CA 1
ATOM 944 C C . LYS A 1 116 ? 14.793 3.410 -12.065 1.00 94.50 116 LYS A C 1
ATOM 946 O O . LYS A 1 116 ? 14.479 3.989 -11.025 1.00 94.50 116 LYS A O 1
ATOM 951 N N . LEU A 1 117 ? 14.682 2.086 -12.198 1.00 94.19 117 LEU A N 1
ATOM 952 C CA . LEU A 1 117 ? 14.049 1.226 -11.179 1.00 94.19 117 LEU A CA 1
ATOM 953 C C . LEU A 1 117 ? 14.677 1.316 -9.779 1.00 94.19 117 LEU A C 1
ATOM 955 O O . LEU A 1 117 ? 14.026 0.998 -8.789 1.00 94.19 117 LEU A O 1
ATOM 959 N N . SER A 1 118 ? 15.906 1.829 -9.669 1.00 91.88 118 SER A N 1
ATOM 960 C CA . SER A 1 118 ? 16.530 2.158 -8.382 1.00 91.88 118 SER A CA 1
ATOM 961 C C . SER A 1 118 ? 15.717 3.132 -7.516 1.00 91.88 118 SER A C 1
ATOM 963 O O . SER A 1 118 ? 15.985 3.222 -6.323 1.00 91.88 118 SER A O 1
ATOM 965 N N . CYS A 1 119 ? 14.749 3.869 -8.080 1.00 93.69 119 CYS A N 1
ATOM 966 C CA . CYS A 1 119 ? 13.857 4.738 -7.311 1.00 93.69 119 CYS A CA 1
ATOM 967 C C . CYS A 1 119 ? 12.903 3.960 -6.386 1.00 93.69 119 CYS A C 1
ATOM 969 O O . CYS A 1 119 ? 12.536 4.471 -5.329 1.00 93.69 119 CYS A O 1
ATOM 971 N N . LEU A 1 120 ? 12.564 2.708 -6.726 1.00 94.44 120 LEU A N 1
ATOM 972 C CA . LEU A 1 120 ? 11.597 1.885 -5.989 1.00 94.44 120 LEU A CA 1
ATOM 973 C C . LEU A 1 120 ? 12.004 1.648 -4.532 1.00 94.44 120 LEU A C 1
ATOM 975 O O . LEU A 1 120 ? 11.142 1.572 -3.658 1.00 94.44 120 LEU A O 1
ATOM 979 N N . ARG A 1 121 ? 13.312 1.597 -4.244 1.00 92.44 121 ARG A N 1
ATOM 980 C CA . ARG A 1 121 ? 13.812 1.488 -2.865 1.00 92.44 121 ARG A CA 1
ATOM 981 C C . ARG A 1 121 ? 13.383 2.679 -2.011 1.00 92.44 121 ARG A C 1
ATOM 983 O O . ARG A 1 121 ? 13.011 2.500 -0.861 1.00 92.44 121 ARG A O 1
ATOM 990 N N . TYR A 1 122 ? 13.362 3.887 -2.580 1.00 93.56 122 TYR A N 1
ATOM 991 C CA . TYR A 1 122 ? 12.982 5.091 -1.844 1.00 93.56 122 TYR A CA 1
ATOM 992 C C . TYR A 1 122 ? 11.484 5.125 -1.554 1.00 93.56 122 TYR A C 1
ATOM 994 O O . TYR A 1 122 ? 11.105 5.531 -0.456 1.00 93.56 122 TYR A O 1
ATOM 1002 N N . LEU A 1 123 ? 10.658 4.641 -2.491 1.00 94.81 123 LEU A N 1
ATOM 1003 C CA . LEU A 1 123 ? 9.222 4.442 -2.270 1.00 94.81 123 LEU A CA 1
ATOM 1004 C C . LEU A 1 123 ? 8.992 3.429 -1.142 1.00 94.81 123 LEU A C 1
ATOM 1006 O O . LEU A 1 123 ? 8.297 3.718 -0.169 1.00 94.81 123 LEU A O 1
ATOM 1010 N N . LYS A 1 124 ? 9.653 2.267 -1.214 1.00 93.56 124 LYS A N 1
ATOM 1011 C CA . LYS A 1 124 ? 9.532 1.210 -0.202 1.00 93.56 124 LYS A CA 1
ATOM 1012 C C . LYS A 1 124 ? 9.992 1.663 1.183 1.00 93.56 124 LYS A C 1
ATOM 1014 O O . LYS A 1 124 ? 9.343 1.340 2.175 1.00 93.56 124 LYS A O 1
ATOM 1019 N N . GLN A 1 125 ? 11.062 2.454 1.263 1.00 92.06 125 GLN A N 1
ATOM 1020 C CA . GLN A 1 125 ? 11.537 3.042 2.518 1.00 92.06 125 GLN A CA 1
ATOM 1021 C C . GLN A 1 125 ? 10.471 3.917 3.194 1.00 92.06 125 GLN A C 1
ATOM 1023 O O . GLN A 1 125 ? 10.391 3.911 4.421 1.00 92.06 125 GLN A O 1
ATOM 1028 N N . GLN A 1 126 ? 9.611 4.613 2.434 1.00 92.75 126 GLN A N 1
ATOM 1029 C CA . GLN A 1 126 ? 8.519 5.398 3.030 1.00 92.75 126 GLN A CA 1
ATOM 1030 C C . GLN A 1 126 ? 7.438 4.511 3.664 1.00 92.75 126 GLN A C 1
ATOM 1032 O O . GLN A 1 126 ? 6.787 4.925 4.619 1.00 92.75 126 GLN A O 1
ATOM 1037 N N . ALA A 1 127 ? 7.283 3.281 3.174 1.00 91.44 127 ALA A N 1
ATOM 1038 C CA . ALA A 1 127 ? 6.324 2.304 3.678 1.00 91.44 127 ALA A CA 1
ATOM 1039 C C . ALA A 1 127 ? 6.891 1.396 4.792 1.00 91.44 127 ALA A C 1
ATOM 1041 O O . ALA A 1 127 ? 6.144 0.636 5.409 1.00 91.44 127 ALA A O 1
ATOM 1042 N N . HIS A 1 128 ? 8.201 1.445 5.068 1.00 85.25 128 HIS A N 1
ATOM 1043 C CA . HIS A 1 128 ? 8.883 0.465 5.925 1.00 85.25 128 HIS A CA 1
ATOM 1044 C C . HIS A 1 128 ? 8.354 0.426 7.370 1.00 85.25 128 HIS A C 1
ATOM 1046 O O . HIS A 1 128 ? 8.288 -0.640 7.986 1.00 85.25 128 HIS A O 1
ATOM 1052 N N . SER A 1 129 ? 7.945 1.574 7.918 1.00 83.25 129 SER A N 1
ATOM 1053 C CA . SER A 1 129 ? 7.424 1.665 9.288 1.00 83.25 129 SER A CA 1
ATOM 1054 C C . SER A 1 129 ? 6.004 1.119 9.446 1.00 83.25 129 SER A C 1
ATOM 1056 O O . SER A 1 129 ? 5.583 0.857 10.571 1.00 83.25 129 SER A O 1
ATOM 1058 N N . ILE A 1 130 ? 5.260 0.934 8.352 1.00 89.19 130 ILE A N 1
ATOM 1059 C CA . ILE A 1 130 ? 3.876 0.459 8.390 1.00 89.19 130 ILE A CA 1
ATOM 1060 C C . ILE A 1 130 ? 3.911 -1.039 8.689 1.00 89.19 130 ILE A C 1
ATOM 1062 O O . ILE A 1 130 ? 4.346 -1.821 7.851 1.00 89.19 130 ILE A O 1
ATOM 1066 N N . LYS A 1 131 ? 3.478 -1.469 9.877 1.00 86.38 131 LYS A N 1
ATOM 1067 C CA . LYS A 1 131 ? 3.434 -2.879 10.307 1.00 86.38 131 LYS A CA 1
ATOM 1068 C C . LYS A 1 131 ? 1.993 -3.313 10.581 1.00 86.38 131 LYS A C 1
ATOM 1070 O O . LYS A 1 131 ? 1.459 -3.018 11.638 1.00 86.38 131 LYS A O 1
ATOM 1075 N N . ALA A 1 132 ? 1.385 -4.000 9.619 1.00 85.81 132 ALA A N 1
ATOM 1076 C CA . ALA A 1 132 ? 0.034 -4.539 9.745 1.00 85.81 132 ALA A CA 1
ATOM 1077 C C . ALA A 1 132 ? 0.032 -5.959 10.324 1.00 85.81 132 ALA A C 1
ATOM 1079 O O . ALA A 1 132 ? 0.924 -6.748 10.004 1.00 85.81 132 ALA A O 1
ATOM 1080 N N . ASP A 1 133 ? -0.988 -6.262 11.127 1.00 83.06 133 ASP A N 1
ATOM 1081 C CA . ASP A 1 133 ? -1.080 -7.508 11.897 1.00 83.06 133 ASP A CA 1
ATOM 1082 C C . ASP A 1 133 ? -1.802 -8.638 11.142 1.00 83.06 133 ASP A C 1
ATOM 1084 O O . ASP A 1 133 ? -1.475 -9.803 11.348 1.00 83.06 133 ASP A O 1
ATOM 1088 N N . LEU A 1 134 ? -2.764 -8.323 10.261 1.00 86.00 134 LEU A N 1
ATOM 1089 C CA . LEU A 1 134 ? -3.471 -9.339 9.461 1.00 86.00 134 LEU A CA 1
ATOM 1090 C C . LEU A 1 134 ? -2.783 -9.621 8.127 1.00 86.00 134 LEU A C 1
ATOM 1092 O O . LEU A 1 134 ? -2.857 -10.733 7.609 1.00 86.00 134 LEU A O 1
ATOM 1096 N N . GLY A 1 135 ? -2.117 -8.620 7.557 1.00 87.19 135 GLY A N 1
ATOM 1097 C CA . GLY A 1 135 ? -1.395 -8.794 6.307 1.00 87.19 135 GLY A CA 1
ATOM 1098 C C . GLY A 1 135 ? -1.154 -7.499 5.556 1.00 87.19 135 GLY A C 1
ATOM 1099 O O . GLY A 1 135 ? -1.614 -6.418 5.934 1.00 87.19 135 GLY A O 1
ATOM 1100 N N . LYS A 1 136 ? -0.400 -7.633 4.467 1.00 91.12 136 LYS A N 1
ATOM 1101 C CA . LYS A 1 136 ? -0.064 -6.547 3.554 1.00 91.12 136 LYS A CA 1
ATOM 1102 C C . LYS A 1 136 ? -0.173 -7.018 2.116 1.00 91.12 136 LYS A C 1
ATOM 1104 O O . LYS A 1 136 ? 0.241 -8.131 1.802 1.00 91.12 136 LYS A O 1
ATOM 1109 N N . THR A 1 137 ? -0.629 -6.134 1.246 1.00 92.50 137 THR A N 1
ATOM 1110 C CA . THR A 1 137 ? -0.569 -6.316 -0.202 1.00 92.50 137 THR A CA 1
ATOM 1111 C C . THR A 1 137 ? 0.161 -5.128 -0.799 1.00 92.50 137 THR A C 1
ATOM 1113 O O . THR A 1 137 ? -0.206 -3.984 -0.545 1.00 92.50 137 THR A O 1
ATOM 1116 N N . TRP A 1 138 ? 1.203 -5.407 -1.575 1.00 93.38 138 TRP A N 1
ATOM 1117 C CA . TRP A 1 138 ? 1.956 -4.393 -2.303 1.00 93.38 138 TRP A CA 1
ATOM 1118 C C . TRP A 1 138 ? 1.536 -4.440 -3.766 1.00 93.38 138 TRP A C 1
ATOM 1120 O O . TRP A 1 138 ? 1.557 -5.510 -4.374 1.00 93.38 138 TRP A O 1
ATOM 1130 N N . ILE A 1 139 ? 1.198 -3.291 -4.336 1.00 95.50 139 ILE A N 1
ATOM 1131 C CA . ILE A 1 139 ? 1.032 -3.123 -5.775 1.00 95.50 139 ILE A CA 1
ATOM 1132 C C . ILE A 1 139 ? 2.085 -2.123 -6.226 1.00 95.50 139 ILE A C 1
ATOM 1134 O O . ILE A 1 139 ? 2.168 -1.016 -5.703 1.00 95.50 139 ILE A O 1
ATOM 1138 N N . ILE A 1 140 ? 2.911 -2.531 -7.186 1.00 95.94 140 ILE A N 1
ATOM 1139 C CA . ILE A 1 140 ? 3.824 -1.623 -7.874 1.00 95.94 140 ILE A CA 1
ATOM 1140 C C . ILE A 1 140 ? 3.279 -1.404 -9.274 1.00 95.94 140 ILE A C 1
ATOM 1142 O O . ILE A 1 140 ? 3.063 -2.363 -10.017 1.00 95.94 140 ILE A O 1
ATOM 1146 N N . SER A 1 141 ? 3.058 -0.147 -9.628 1.00 95.88 141 SER A N 1
ATOM 1147 C CA . SER A 1 141 ? 2.480 0.240 -10.908 1.00 95.88 141 SER A CA 1
ATOM 1148 C C . SER A 1 141 ? 3.320 1.313 -11.601 1.00 95.88 141 SER A C 1
ATOM 1150 O O . SER A 1 141 ? 4.200 1.941 -11.011 1.00 95.88 141 SER A O 1
ATOM 1152 N N . GLY A 1 142 ? 3.099 1.456 -12.904 1.00 95.12 142 GLY A N 1
ATOM 1153 C CA . GLY A 1 142 ? 3.783 2.420 -13.755 1.00 95.12 142 GLY A CA 1
ATOM 1154 C C . GLY A 1 142 ? 3.562 2.106 -15.230 1.00 95.12 142 GLY A C 1
ATOM 1155 O O . GLY A 1 142 ? 2.906 1.124 -15.588 1.00 95.12 142 GLY A O 1
ATOM 1156 N N . ILE A 1 143 ? 4.120 2.945 -16.095 1.00 94.69 143 ILE A N 1
ATOM 1157 C CA . ILE A 1 143 ? 3.955 2.853 -17.545 1.00 94.69 143 ILE A CA 1
ATOM 1158 C C . ILE A 1 143 ? 5.270 2.385 -18.172 1.00 94.69 143 ILE A C 1
ATOM 1160 O O . ILE A 1 143 ? 6.348 2.918 -17.895 1.00 94.69 143 ILE A O 1
ATOM 1164 N N . ALA A 1 144 ? 5.187 1.370 -19.032 1.00 93.31 144 ALA A N 1
ATOM 1165 C CA . ALA A 1 144 ? 6.339 0.901 -19.791 1.00 93.31 144 ALA A CA 1
ATOM 1166 C C . ALA A 1 144 ? 6.817 2.004 -20.763 1.00 93.31 144 ALA A C 1
ATOM 1168 O O . ALA A 1 144 ? 5.983 2.562 -21.477 1.00 93.31 144 ALA A O 1
ATOM 1169 N N . PRO A 1 145 ? 8.132 2.288 -20.869 1.00 91.44 145 PRO A N 1
ATOM 1170 C CA . PRO A 1 145 ? 8.641 3.389 -21.698 1.00 91.44 145 PRO A CA 1
ATOM 1171 C C . PRO A 1 145 ? 8.341 3.276 -23.198 1.00 91.44 145 PRO A C 1
ATOM 1173 O O . PRO A 1 145 ? 8.429 4.255 -23.932 1.00 91.44 145 PRO A O 1
ATOM 1176 N N . SER A 1 146 ? 8.033 2.071 -23.682 1.00 89.69 146 SER A N 1
ATOM 1177 C CA . SER A 1 146 ? 7.674 1.833 -25.080 1.00 89.69 146 SER A CA 1
ATOM 1178 C C . SER A 1 146 ? 6.703 0.661 -25.223 1.00 89.69 146 SER A C 1
ATOM 1180 O O . SER A 1 146 ? 6.704 -0.259 -24.401 1.00 89.69 146 SER A O 1
ATOM 1182 N N . HIS A 1 147 ? 5.935 0.632 -26.314 1.00 85.12 147 HIS A N 1
ATOM 1183 C CA . HIS A 1 147 ? 5.028 -0.480 -26.636 1.00 85.12 147 HIS A CA 1
ATOM 1184 C C . HIS A 1 147 ? 5.742 -1.818 -26.885 1.00 85.12 147 HIS A C 1
ATOM 1186 O O . HIS A 1 147 ? 5.140 -2.869 -26.695 1.00 85.12 147 HIS A O 1
ATOM 1192 N N . ASN A 1 148 ? 7.022 -1.785 -27.269 1.00 87.62 148 ASN A N 1
ATOM 1193 C CA . ASN A 1 148 ? 7.836 -2.978 -27.531 1.00 87.62 148 ASN A CA 1
ATOM 1194 C C . ASN A 1 148 ? 8.592 -3.461 -26.284 1.00 87.62 148 ASN A C 1
ATOM 1196 O O . ASN A 1 148 ? 9.445 -4.342 -26.381 1.00 87.62 148 ASN A O 1
ATOM 1200 N N . THR A 1 149 ? 8.330 -2.859 -25.122 1.00 89.50 149 THR A N 1
ATOM 1201 C CA . THR A 1 149 ? 8.981 -3.250 -23.872 1.00 89.50 149 THR A CA 1
ATOM 1202 C C . THR A 1 149 ? 8.558 -4.665 -23.499 1.00 89.50 149 THR A C 1
ATOM 1204 O O . THR A 1 149 ? 7.369 -4.962 -23.417 1.00 89.50 149 THR A O 1
ATOM 1207 N N . ASP A 1 150 ? 9.537 -5.520 -23.220 1.00 91.19 150 ASP A N 1
ATOM 1208 C CA . ASP A 1 150 ? 9.304 -6.822 -22.605 1.00 91.19 150 ASP A CA 1
ATOM 1209 C C . ASP A 1 150 ? 8.796 -6.620 -21.169 1.00 91.19 150 ASP A C 1
ATOM 1211 O O . ASP A 1 150 ? 9.564 -6.348 -20.241 1.00 91.19 150 ASP A O 1
ATOM 1215 N N . THR A 1 151 ? 7.474 -6.675 -21.006 1.00 90.56 151 THR A N 1
ATOM 1216 C CA . THR A 1 151 ? 6.802 -6.356 -19.743 1.00 90.56 151 THR A CA 1
ATOM 1217 C C . THR A 1 151 ? 7.063 -7.393 -18.660 1.00 90.56 151 THR A C 1
ATOM 1219 O O . THR A 1 151 ? 7.086 -7.030 -17.488 1.00 90.56 151 THR A O 1
ATOM 1222 N N . GLU A 1 152 ? 7.306 -8.653 -19.023 1.00 89.06 152 GLU A N 1
ATOM 1223 C CA . GLU A 1 152 ? 7.624 -9.703 -18.056 1.00 89.06 152 GLU A CA 1
ATOM 1224 C C . GLU A 1 152 ? 9.022 -9.488 -17.478 1.00 89.06 152 GLU A C 1
ATOM 1226 O O . GLU A 1 152 ? 9.195 -9.456 -16.258 1.00 89.06 152 GLU A O 1
ATOM 1231 N N . ASN A 1 153 ? 10.019 -9.258 -18.339 1.00 89.12 153 ASN A N 1
ATOM 1232 C CA . ASN A 1 153 ? 11.367 -8.946 -17.872 1.00 89.12 153 ASN A CA 1
ATOM 1233 C C . ASN A 1 153 ? 11.416 -7.615 -17.111 1.00 89.12 153 ASN A C 1
ATOM 1235 O O . ASN A 1 153 ? 12.152 -7.498 -16.129 1.00 89.12 153 ASN A O 1
ATOM 1239 N N . LEU A 1 154 ? 10.624 -6.614 -17.508 1.00 92.38 154 LEU A N 1
ATOM 1240 C CA . LEU A 1 154 ? 10.497 -5.376 -16.738 1.00 92.38 154 LEU A CA 1
ATOM 1241 C C . LEU A 1 154 ? 9.920 -5.643 -15.339 1.00 92.38 154 LEU A C 1
ATOM 1243 O O . LEU A 1 154 ? 10.478 -5.161 -14.357 1.00 92.38 154 LEU A O 1
ATOM 1247 N N . ALA A 1 155 ? 8.859 -6.443 -15.227 1.00 91.50 155 ALA A N 1
ATOM 1248 C CA . ALA A 1 155 ? 8.225 -6.755 -13.950 1.00 91.50 155 ALA A CA 1
ATOM 1249 C C . ALA A 1 155 ? 9.134 -7.582 -13.014 1.00 91.50 155 ALA A C 1
ATOM 1251 O O . ALA A 1 155 ? 9.210 -7.283 -11.821 1.00 91.50 155 ALA A O 1
ATOM 1252 N N . LYS A 1 156 ? 9.920 -8.529 -13.547 1.00 88.44 156 LYS A N 1
ATOM 1253 C CA . LYS A 1 156 ? 10.979 -9.221 -12.781 1.00 88.44 156 LYS A CA 1
ATOM 1254 C C . LYS A 1 156 ? 12.023 -8.241 -12.246 1.00 88.44 156 LYS A C 1
ATOM 1256 O O . LYS A 1 156 ? 12.376 -8.284 -11.069 1.00 88.44 156 LYS A O 1
ATOM 1261 N N . ASN A 1 157 ? 12.474 -7.306 -13.085 1.00 90.25 157 ASN A N 1
ATOM 1262 C CA . ASN A 1 157 ? 13.429 -6.276 -12.676 1.00 90.25 157 ASN A CA 1
ATOM 1263 C C . ASN A 1 157 ? 12.847 -5.312 -11.629 1.00 90.25 157 ASN A C 1
ATOM 1265 O O . ASN A 1 157 ? 13.573 -4.903 -10.721 1.00 90.25 157 ASN A O 1
ATOM 1269 N N . ILE A 1 158 ? 11.562 -4.956 -11.732 1.00 93.12 158 ILE A N 1
ATOM 1270 C CA . ILE A 1 158 ? 10.842 -4.157 -10.728 1.00 93.12 158 ILE A CA 1
ATOM 1271 C C . ILE A 1 158 ? 10.891 -4.870 -9.379 1.00 93.12 158 ILE A C 1
ATOM 1273 O O . ILE A 1 158 ? 11.363 -4.293 -8.400 1.00 93.12 158 ILE A O 1
ATOM 1277 N N . TYR A 1 159 ? 10.480 -6.138 -9.343 1.00 89.94 159 TYR A N 1
ATOM 1278 C CA . TYR A 1 159 ? 10.469 -6.921 -8.113 1.00 89.94 159 TYR A CA 1
ATOM 1279 C C . TYR A 1 159 ? 11.869 -7.061 -7.503 1.00 89.94 159 TYR A C 1
ATOM 1281 O O . TYR A 1 159 ? 12.060 -6.772 -6.322 1.00 89.94 159 TYR A O 1
ATOM 1289 N N . LYS A 1 160 ? 12.878 -7.380 -8.323 1.00 87.94 160 LYS A N 1
ATOM 1290 C CA . LYS A 1 160 ? 14.281 -7.448 -7.891 1.00 87.94 160 LYS A CA 1
ATOM 1291 C C . LYS A 1 160 ? 14.748 -6.153 -7.223 1.00 87.94 160 LYS A C 1
ATOM 1293 O O . LYS A 1 160 ? 15.385 -6.191 -6.176 1.00 87.94 160 LYS A O 1
ATOM 1298 N N . ASN A 1 161 ? 14.443 -4.998 -7.817 1.00 90.38 161 ASN A N 1
ATOM 1299 C CA . ASN A 1 161 ? 14.839 -3.700 -7.262 1.00 90.38 161 ASN A CA 1
ATOM 1300 C C . ASN A 1 161 ? 14.045 -3.336 -6.002 1.00 90.38 161 ASN A C 1
ATOM 1302 O O . ASN A 1 161 ? 14.591 -2.692 -5.111 1.00 90.38 161 ASN A O 1
ATOM 1306 N N . LEU A 1 162 ? 12.785 -3.762 -5.902 1.00 89.44 162 LEU A N 1
ATOM 1307 C CA . LEU A 1 162 ? 11.965 -3.574 -4.707 1.00 89.44 162 LEU A CA 1
ATOM 1308 C C . LEU A 1 162 ? 12.490 -4.401 -3.520 1.00 89.44 162 LEU A C 1
ATOM 1310 O O . LEU A 1 162 ? 12.464 -3.943 -2.378 1.00 89.44 162 LEU A O 1
ATOM 1314 N N . MET A 1 163 ? 12.971 -5.618 -3.773 1.00 85.88 163 MET A N 1
ATOM 1315 C CA . MET A 1 163 ? 13.404 -6.567 -2.739 1.00 85.88 163 MET A CA 1
ATOM 1316 C C . MET A 1 163 ? 14.913 -6.535 -2.461 1.00 85.88 163 MET A C 1
ATOM 1318 O O . MET A 1 163 ? 15.390 -7.282 -1.611 1.00 85.88 163 MET A O 1
ATOM 1322 N N . ILE A 1 164 ? 15.674 -5.668 -3.137 1.00 81.88 164 ILE A N 1
ATOM 1323 C CA . ILE A 1 164 ? 17.144 -5.683 -3.086 1.00 81.88 164 ILE A CA 1
ATOM 1324 C C . ILE A 1 164 ? 17.714 -5.463 -1.678 1.00 81.88 164 ILE A C 1
ATOM 1326 O O . ILE A 1 164 ? 18.742 -6.041 -1.341 1.00 81.88 164 ILE A O 1
ATOM 1330 N N . GLU A 1 165 ? 17.047 -4.661 -0.844 1.00 80.62 165 GLU A N 1
ATOM 1331 C CA . GLU A 1 165 ? 17.472 -4.395 0.541 1.00 80.62 165 GLU A CA 1
ATOM 1332 C C . GLU A 1 165 ? 17.209 -5.583 1.483 1.00 80.62 165 GLU A C 1
ATOM 1334 O O . GLU A 1 165 ? 17.807 -5.666 2.551 1.00 80.62 165 GLU A O 1
ATOM 1339 N N . GLU A 1 166 ? 16.348 -6.520 1.079 1.00 77.94 166 GLU A N 1
ATOM 1340 C CA . GLU A 1 166 ? 16.062 -7.760 1.813 1.00 77.94 166 GLU A CA 1
ATOM 1341 C C . GLU A 1 166 ? 16.948 -8.925 1.346 1.00 77.94 166 GLU A C 1
ATOM 1343 O O . GLU A 1 166 ? 16.917 -10.012 1.928 1.00 77.94 166 GLU A O 1
ATOM 1348 N N . LYS A 1 167 ? 17.772 -8.711 0.310 1.00 79.31 167 LYS A N 1
ATOM 1349 C CA . LYS A 1 167 ? 18.735 -9.703 -0.164 1.00 79.31 167 LYS A CA 1
ATOM 1350 C C . LYS A 1 167 ? 19.740 -10.005 0.952 1.00 79.31 167 LYS A C 1
ATOM 1352 O O . LYS A 1 167 ? 20.473 -9.124 1.398 1.00 79.31 167 LYS A O 1
ATOM 1357 N N . SER A 1 168 ? 19.820 -11.273 1.362 1.00 77.19 168 SER A N 1
ATOM 1358 C CA . SER A 1 168 ? 20.851 -11.727 2.303 1.00 77.19 168 SER A CA 1
ATOM 1359 C C . SER A 1 168 ? 22.249 -11.401 1.759 1.00 77.19 168 SER A C 1
ATOM 1361 O O . SER A 1 168 ? 22.520 -11.694 0.590 1.00 77.19 168 SER A O 1
ATOM 1363 N N . PRO A 1 169 ? 23.172 -10.867 2.583 1.00 79.19 169 PRO A N 1
ATOM 1364 C CA . PRO A 1 169 ? 24.529 -10.541 2.139 1.00 79.19 169 PRO A CA 1
ATOM 1365 C C . PRO A 1 169 ? 25.314 -11.774 1.663 1.00 79.19 169 PRO A C 1
ATOM 1367 O O . PRO A 1 169 ? 26.291 -11.634 0.935 1.00 79.19 169 PRO A O 1
ATOM 1370 N N . ASN A 1 170 ? 24.869 -12.975 2.044 1.00 83.31 170 ASN A N 1
ATOM 1371 C CA . ASN A 1 170 ? 25.501 -14.240 1.678 1.00 83.31 170 ASN A CA 1
ATOM 1372 C C . ASN A 1 170 ? 24.931 -14.859 0.386 1.00 83.31 170 ASN A C 1
ATOM 1374 O O . ASN A 1 170 ? 25.433 -15.890 -0.052 1.00 83.31 170 ASN A O 1
ATOM 1378 N N . LEU A 1 171 ? 23.885 -14.273 -0.214 1.00 83.81 171 LEU A N 1
ATOM 1379 C CA . LEU A 1 171 ? 23.320 -14.749 -1.482 1.00 83.81 171 LEU A CA 1
ATOM 1380 C C . LEU A 1 171 ? 24.141 -14.215 -2.657 1.00 83.81 171 LEU A C 1
ATOM 1382 O O . LEU A 1 171 ? 24.267 -12.998 -2.845 1.00 83.81 171 LEU A O 1
ATOM 1386 N N . THR A 1 172 ? 24.640 -15.121 -3.500 1.00 84.50 172 THR A N 1
ATOM 1387 C CA . THR A 1 172 ? 25.216 -14.723 -4.788 1.00 84.50 172 THR A CA 1
ATOM 1388 C C . THR A 1 172 ? 24.132 -14.111 -5.681 1.00 84.50 172 THR A C 1
ATOM 1390 O O . THR A 1 172 ? 22.933 -14.281 -5.449 1.00 84.50 172 THR A O 1
ATOM 1393 N N . ASP A 1 173 ? 24.528 -13.368 -6.716 1.00 80.88 173 ASP A N 1
ATOM 1394 C CA . ASP A 1 173 ? 23.553 -12.832 -7.673 1.00 80.88 173 ASP A CA 1
ATOM 1395 C C . ASP A 1 173 ? 22.788 -13.946 -8.399 1.00 80.88 173 ASP A C 1
ATOM 1397 O O . ASP A 1 173 ? 21.588 -13.809 -8.613 1.00 80.88 173 ASP A O 1
ATOM 1401 N N . ALA A 1 174 ? 23.445 -15.070 -8.702 1.00 83.06 174 ALA A N 1
ATOM 1402 C CA . ALA A 1 174 ? 22.808 -16.219 -9.342 1.00 83.06 174 ALA A CA 1
ATOM 1403 C C . ALA A 1 174 ? 21.760 -16.885 -8.434 1.00 83.06 174 ALA A C 1
ATOM 1405 O O . ALA A 1 174 ? 20.661 -17.204 -8.889 1.00 83.06 174 ALA A O 1
ATOM 1406 N N . ASP A 1 175 ? 22.067 -17.043 -7.144 1.00 82.81 175 ASP A N 1
ATOM 1407 C CA . ASP A 1 175 ? 21.127 -17.628 -6.181 1.00 82.81 175 ASP A CA 1
ATOM 1408 C C . ASP A 1 175 ? 19.920 -16.714 -5.948 1.00 82.81 175 ASP A C 1
A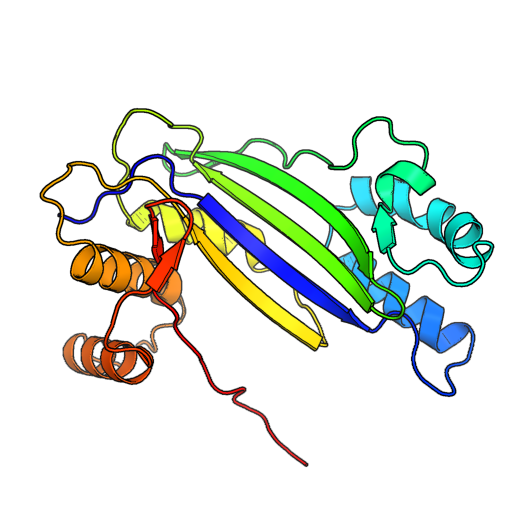TOM 1410 O O . ASP A 1 175 ? 18.794 -17.188 -5.808 1.00 82.81 175 ASP A O 1
ATOM 1414 N N . TYR A 1 176 ? 20.134 -15.396 -5.954 1.00 80.25 176 TYR A N 1
ATOM 1415 C CA . TYR A 1 176 ? 19.055 -14.424 -5.807 1.00 80.25 176 TYR A CA 1
ATOM 1416 C C . TYR A 1 176 ? 18.117 -14.396 -7.022 1.00 80.25 176 TYR A C 1
ATOM 1418 O O . TYR A 1 176 ? 16.901 -14.367 -6.853 1.00 80.25 176 TYR A O 1
ATOM 1426 N N . GLU A 1 177 ? 18.660 -14.481 -8.240 1.00 79.38 177 GLU A N 1
ATOM 1427 C CA . GLU A 1 177 ? 17.855 -14.639 -9.462 1.00 79.38 177 GLU A CA 1
ATOM 1428 C C . GLU A 1 177 ? 17.042 -15.942 -9.448 1.00 79.38 177 GLU A C 1
ATOM 1430 O O . GLU A 1 177 ? 15.872 -15.963 -9.841 1.00 79.38 177 GLU A O 1
ATOM 1435 N N . SER A 1 178 ? 17.642 -17.032 -8.957 1.00 80.88 178 SER A N 1
ATOM 1436 C CA . SER A 1 178 ? 16.955 -18.315 -8.784 1.00 80.88 178 SER A CA 1
ATOM 1437 C C . SER A 1 178 ? 15.800 -18.207 -7.783 1.00 80.88 178 SER A C 1
ATOM 1439 O O . SER A 1 178 ? 14.707 -18.697 -8.061 1.00 80.88 178 SER A O 1
ATOM 1441 N N . LEU A 1 179 ? 16.005 -17.515 -6.657 1.00 79.19 179 LEU A N 1
ATOM 1442 C CA . LEU A 1 179 ? 14.976 -17.297 -5.638 1.00 79.19 179 LEU A CA 1
ATOM 1443 C C . LEU A 1 179 ? 13.797 -16.477 -6.178 1.00 79.19 179 LEU A C 1
ATOM 1445 O O . LEU A 1 179 ? 12.657 -16.929 -6.094 1.00 79.19 179 LEU A O 1
ATOM 1449 N N . ILE A 1 180 ? 14.067 -15.340 -6.828 1.00 77.00 180 ILE A N 1
ATOM 1450 C CA . ILE A 1 180 ? 13.027 -14.517 -7.470 1.00 77.00 180 ILE A CA 1
ATOM 1451 C C . ILE A 1 180 ? 12.230 -15.340 -8.489 1.00 77.00 180 ILE A C 1
ATOM 1453 O O . ILE A 1 180 ? 11.005 -15.241 -8.571 1.00 77.00 180 ILE A O 1
ATOM 1457 N N . SER A 1 181 ? 12.917 -16.186 -9.259 1.00 76.06 181 SER A N 1
ATOM 1458 C CA . SER A 1 181 ? 12.275 -17.050 -10.252 1.00 76.06 181 SER A CA 1
ATOM 1459 C C . SER A 1 181 ? 11.345 -18.099 -9.627 1.00 76.06 181 SER A C 1
ATOM 1461 O O . SER A 1 181 ? 10.397 -18.522 -10.285 1.00 76.06 181 SER A O 1
ATOM 1463 N N . GLN A 1 182 ? 11.590 -18.520 -8.382 1.00 76.19 182 GLN A N 1
ATOM 1464 C CA . GLN A 1 182 ? 10.729 -19.455 -7.644 1.00 76.19 182 GLN A CA 1
ATOM 1465 C C . GLN A 1 182 ? 9.501 -18.765 -7.035 1.00 76.19 182 GLN A C 1
ATOM 1467 O O . GLN A 1 182 ? 8.428 -19.365 -6.988 1.00 76.19 182 GLN A O 1
ATOM 1472 N N . GLU A 1 183 ? 9.636 -17.510 -6.600 1.00 77.25 183 GLU A N 1
ATOM 1473 C CA . GLU A 1 183 ? 8.528 -16.702 -6.060 1.00 77.25 183 GLU A CA 1
ATOM 1474 C C . GLU A 1 183 ? 7.542 -16.250 -7.154 1.00 77.25 183 GLU A C 1
ATOM 1476 O O . GLU A 1 183 ? 6.381 -15.927 -6.882 1.00 77.25 183 GLU A O 1
ATOM 1481 N N . TRP A 1 184 ? 7.984 -16.268 -8.412 1.00 77.38 184 TRP A N 1
ATOM 1482 C CA . TRP A 1 184 ? 7.186 -15.946 -9.590 1.00 77.38 184 TRP A CA 1
ATOM 1483 C C . TRP A 1 184 ? 6.179 -17.063 -9.927 1.00 77.38 184 TRP A C 1
ATOM 1485 O O . TRP A 1 184 ? 6.409 -17.910 -10.794 1.00 77.38 184 TRP A O 1
ATOM 1495 N N . GLN A 1 185 ? 5.046 -17.087 -9.221 1.00 63.41 185 GLN A N 1
ATOM 1496 C CA . GLN A 1 185 ? 4.089 -18.202 -9.266 1.00 63.41 185 GLN A CA 1
ATOM 1497 C C . GLN A 1 185 ? 3.379 -18.375 -10.614 1.00 63.41 185 GLN A C 1
ATOM 1499 O O . GLN A 1 185 ? 3.219 -19.501 -11.098 1.00 63.41 185 GLN A O 1
ATOM 1504 N N . TYR A 1 186 ? 2.944 -17.280 -11.242 1.00 62.81 186 TYR A N 1
ATOM 1505 C CA . TYR A 1 186 ? 2.165 -17.349 -12.475 1.00 62.81 186 TYR A CA 1
ATOM 1506 C C . TYR A 1 186 ? 3.053 -17.129 -13.693 1.00 62.81 186 TYR A C 1
ATOM 1508 O O . TYR A 1 186 ? 3.466 -16.017 -14.016 1.00 62.81 186 TYR A O 1
ATOM 1516 N N . ARG A 1 187 ? 3.286 -18.210 -14.444 1.00 60.88 187 ARG A N 1
ATOM 1517 C CA . ARG A 1 187 ? 4.017 -18.159 -15.723 1.00 60.88 187 ARG A CA 1
ATOM 1518 C C . ARG A 1 187 ? 3.294 -17.351 -16.807 1.00 60.88 187 ARG A C 1
ATOM 1520 O O . ARG A 1 187 ? 3.872 -17.114 -17.860 1.00 60.88 187 ARG A O 1
ATOM 1527 N N . LYS A 1 188 ? 2.029 -16.966 -16.592 1.00 72.50 188 LYS A N 1
ATOM 1528 C CA . LYS A 1 188 ? 1.240 -16.186 -17.550 1.00 72.50 188 LYS A CA 1
ATOM 1529 C C . LYS A 1 188 ? 0.803 -14.866 -16.926 1.00 72.50 188 LYS A C 1
ATOM 1531 O O . LYS A 1 188 ? 0.128 -14.865 -15.903 1.00 72.50 188 LYS A O 1
ATOM 1536 N N . ALA A 1 189 ? 1.151 -13.767 -17.590 1.00 84.12 189 ALA A N 1
ATOM 1537 C CA . ALA A 1 189 ? 0.705 -12.430 -17.224 1.00 84.12 189 ALA A CA 1
ATOM 1538 C C . ALA A 1 189 ? -0.830 -12.329 -17.247 1.00 84.12 189 ALA A C 1
ATOM 1540 O O . ALA A 1 189 ? -1.473 -12.720 -18.229 1.00 84.12 189 ALA A O 1
ATOM 1541 N N . GLY A 1 190 ? -1.400 -11.759 -16.189 1.00 88.25 190 GLY A N 1
ATOM 1542 C CA . GLY A 1 190 ? -2.786 -11.316 -16.150 1.00 88.25 190 GLY A CA 1
ATOM 1543 C C . GLY A 1 190 ? -3.003 -10.055 -16.989 1.00 88.25 190 GLY A C 1
ATOM 1544 O O . GLY A 1 190 ? -2.057 -9.404 -17.450 1.00 88.25 190 GLY A O 1
ATOM 1545 N N . LYS A 1 191 ? -4.273 -9.695 -17.188 1.00 91.25 191 LYS A N 1
ATOM 1546 C CA . LYS A 1 191 ? -4.675 -8.450 -17.850 1.00 91.25 191 LYS A CA 1
ATOM 1547 C C . LYS A 1 191 ? -5.715 -7.727 -17.012 1.00 91.25 191 LYS A C 1
ATOM 1549 O O . LYS A 1 191 ? -6.726 -8.318 -16.648 1.00 91.25 191 LYS A O 1
ATOM 1554 N N . PHE A 1 192 ? -5.484 -6.443 -16.765 1.00 88.38 192 PHE A N 1
ATOM 1555 C CA . PHE A 1 192 ? -6.422 -5.569 -16.068 1.00 88.38 192 PHE A CA 1
ATOM 1556 C C . PHE A 1 192 ? -6.404 -4.195 -16.730 1.00 88.38 192 PHE A C 1
ATOM 1558 O O . PHE A 1 192 ? -5.352 -3.573 -16.796 1.00 88.38 192 PHE A O 1
ATOM 1565 N N . LEU A 1 193 ? -7.542 -3.744 -17.271 1.00 87.94 193 LEU A N 1
ATOM 1566 C CA . LEU A 1 193 ? -7.665 -2.446 -17.957 1.00 87.94 193 LEU A CA 1
ATOM 1567 C C . LEU A 1 193 ? -6.518 -2.171 -18.958 1.00 87.94 193 LEU A C 1
ATOM 1569 O O . LEU A 1 193 ? -5.891 -1.119 -18.937 1.00 87.94 193 LEU A O 1
ATOM 1573 N N . ASN A 1 194 ? -6.221 -3.149 -19.822 1.00 86.62 194 ASN A N 1
ATOM 1574 C CA . ASN A 1 194 ? -5.101 -3.159 -20.783 1.00 86.62 194 ASN A CA 1
ATOM 1575 C C . ASN A 1 194 ? -3.678 -3.187 -20.187 1.00 86.62 194 ASN A C 1
ATOM 1577 O O . ASN A 1 194 ? -2.723 -3.405 -20.937 1.00 86.62 194 ASN A O 1
ATOM 1581 N N . ALA A 1 195 ? -3.510 -3.066 -18.871 1.00 89.81 195 ALA A N 1
ATOM 1582 C CA . ALA A 1 195 ? -2.234 -3.297 -18.207 1.00 89.81 195 ALA A CA 1
ATOM 1583 C C . ALA A 1 195 ? -1.899 -4.795 -18.154 1.00 89.81 195 ALA A C 1
ATOM 1585 O O . ALA A 1 195 ? -2.782 -5.659 -18.117 1.00 89.81 195 ALA A O 1
ATOM 1586 N N . SER A 1 196 ? -0.601 -5.105 -18.156 1.00 92.81 196 SER A N 1
ATOM 1587 C CA . SER A 1 196 ? -0.111 -6.451 -17.842 1.00 92.81 196 SER A CA 1
ATOM 1588 C C . SER A 1 196 ? 0.074 -6.554 -16.334 1.00 92.81 196 SER A C 1
ATOM 1590 O O . SER A 1 196 ? 0.730 -5.697 -15.751 1.00 92.81 196 SER A O 1
ATOM 1592 N N . VAL A 1 197 ? -0.507 -7.584 -15.724 1.00 92.94 197 VAL A N 1
ATOM 1593 C CA . VAL A 1 197 ? -0.446 -7.815 -14.277 1.00 92.94 197 VAL A CA 1
ATOM 1594 C C . VAL A 1 197 ? 0.398 -9.049 -14.014 1.00 92.94 197 VAL A C 1
ATOM 1596 O O . VAL A 1 197 ? 0.237 -10.074 -14.679 1.00 92.94 197 VAL A O 1
ATOM 1599 N N . PHE A 1 198 ? 1.297 -8.941 -13.047 1.00 91.19 198 PHE A N 1
ATOM 1600 C CA . PHE A 1 198 ? 2.154 -10.030 -12.610 1.00 91.19 198 PHE A CA 1
ATOM 1601 C C . PHE A 1 198 ? 1.990 -10.177 -11.106 1.00 91.19 198 PHE A C 1
ATOM 1603 O O . PHE A 1 198 ? 2.069 -9.193 -10.374 1.00 91.19 198 PHE A O 1
ATOM 1610 N N . GLU A 1 199 ? 1.725 -11.399 -10.666 1.00 88.88 199 GLU A N 1
ATOM 1611 C CA . GLU A 1 199 ? 1.450 -11.711 -9.270 1.00 88.88 199 GLU A CA 1
ATOM 1612 C C . GLU A 1 199 ? 2.598 -12.531 -8.692 1.00 88.88 199 GLU A C 1
ATOM 1614 O O . GLU A 1 199 ? 3.081 -13.487 -9.305 1.00 88.88 199 GLU A O 1
ATOM 1619 N N . ILE A 1 200 ? 3.020 -12.132 -7.498 1.00 86.50 200 ILE A N 1
ATOM 1620 C CA . ILE A 1 200 ? 4.097 -12.754 -6.738 1.00 86.50 200 ILE A CA 1
ATOM 1621 C C . ILE A 1 200 ? 3.535 -13.030 -5.355 1.00 86.50 200 ILE A C 1
ATOM 1623 O O . ILE A 1 200 ? 2.912 -12.157 -4.749 1.00 86.50 200 ILE A O 1
ATOM 1627 N N . TRP A 1 201 ? 3.753 -14.240 -4.859 1.00 78.12 201 TRP A N 1
ATOM 1628 C CA . TRP A 1 201 ? 3.259 -14.644 -3.554 1.00 78.12 201 TRP A CA 1
ATOM 1629 C C . TRP A 1 201 ? 4.398 -15.196 -2.720 1.00 78.12 201 TRP A C 1
ATOM 1631 O O . TRP A 1 201 ? 5.044 -16.178 -3.088 1.00 78.12 201 TRP A O 1
ATOM 1641 N N . GLN A 1 202 ? 4.596 -14.580 -1.564 1.00 72.38 202 GLN A N 1
ATOM 1642 C CA . GLN A 1 202 ? 5.496 -15.081 -0.543 1.00 72.38 202 GLN A CA 1
ATOM 1643 C C . GLN A 1 202 ? 4.657 -15.789 0.513 1.00 72.38 202 GLN A C 1
ATOM 1645 O O . GLN A 1 202 ? 3.717 -15.214 1.064 1.00 72.38 202 GLN A O 1
ATOM 1650 N N . MET A 1 203 ? 4.975 -17.054 0.788 1.00 65.31 203 MET A N 1
ATOM 1651 C CA . MET A 1 203 ? 4.340 -17.748 1.903 1.00 65.31 203 MET A CA 1
ATOM 1652 C C . MET A 1 203 ? 4.696 -17.032 3.216 1.00 65.31 203 MET A C 1
ATOM 1654 O O . MET A 1 203 ? 5.848 -16.632 3.393 1.00 65.31 203 MET A O 1
ATOM 1658 N N . PRO A 1 204 ? 3.748 -16.875 4.156 1.00 62.53 204 PRO A N 1
ATOM 1659 C CA . PRO A 1 204 ? 4.072 -16.361 5.478 1.00 62.53 204 PRO A CA 1
ATOM 1660 C C . PRO A 1 204 ? 5.118 -17.266 6.139 1.00 62.53 204 PRO A C 1
ATOM 1662 O O . PRO A 1 204 ? 4.876 -18.456 6.326 1.00 62.53 204 PRO A O 1
ATOM 1665 N N . ASN A 1 205 ? 6.271 -16.706 6.511 1.00 52.47 205 ASN A N 1
ATOM 1666 C CA . ASN A 1 205 ? 7.396 -17.480 7.052 1.00 52.47 205 ASN A CA 1
ATOM 1667 C C . ASN A 1 205 ? 7.110 -18.128 8.424 1.00 52.47 205 ASN A C 1
ATOM 1669 O O . ASN A 1 205 ? 7.874 -18.985 8.852 1.00 52.47 205 ASN A O 1
ATOM 1673 N N . ASN A 1 206 ? 6.010 -17.760 9.094 1.00 44.66 206 ASN A N 1
ATOM 1674 C CA . ASN A 1 206 ? 5.657 -18.231 10.434 1.00 44.66 206 ASN A CA 1
ATOM 1675 C C . ASN A 1 206 ? 4.197 -18.714 10.504 1.00 44.66 206 ASN A C 1
ATOM 1677 O O . ASN A 1 206 ? 3.354 -18.065 11.118 1.00 44.66 206 ASN A O 1
ATOM 1681 N N . TRP A 1 207 ? 3.894 -19.872 9.916 1.00 40.06 207 TRP A N 1
ATOM 1682 C CA . TRP A 1 207 ? 2.761 -20.687 10.378 1.00 40.06 207 TRP A CA 1
ATOM 1683 C C . TRP A 1 207 ? 3.241 -21.529 11.562 1.00 40.06 207 TRP A C 1
ATOM 1685 O O . TRP A 1 207 ? 3.539 -22.712 11.415 1.00 40.06 207 TRP A O 1
ATOM 1695 N N . VAL A 1 208 ? 3.405 -20.906 12.728 1.00 35.25 208 VAL A N 1
ATOM 1696 C CA . VAL A 1 208 ? 3.548 -21.666 13.975 1.00 35.25 208 VAL A CA 1
ATOM 1697 C C . VAL A 1 208 ? 2.143 -21.784 14.550 1.00 35.25 208 VAL A C 1
ATOM 1699 O O . VAL A 1 208 ? 1.602 -20.794 15.038 1.00 35.25 208 VAL A O 1
ATOM 1702 N N . ASN A 1 209 ? 1.539 -22.964 14.384 1.00 34.25 209 ASN A N 1
ATOM 1703 C CA . ASN A 1 209 ? 0.313 -23.348 15.088 1.00 34.25 209 ASN A CA 1
ATOM 1704 C C . ASN A 1 209 ? 0.566 -23.464 16.592 1.00 34.25 209 ASN A C 1
ATOM 1706 O O . ASN A 1 209 ? 1.660 -23.958 16.957 1.00 34.25 209 ASN A O 1
#

Foldseek 3Di:
DFWFAWKKKKKKFKAFQDDVPDDPVRNVVRVVLQLQLDDPVVSVLQVVLVVQVVPDDQDQKFLSNVSSVHPDSWAKDPWDQDPNFTKIWTWHWMDHRRMIIIITMIIGPGRQDIDGLLCLCVNVVVNVSRDHDVDMDMDIDGHDPDPPDPVVVNVLSNVCSNCVVVDDPPDDPVNSSVVSVVQQPDPDWDADPNDTHGDGDDDDPDPPD

pLDDT: mean 88.69, std 10.54, range [34.25, 97.88]

Organism: NCBI:txid1828758

Radius of gyration: 19.18 Å; chains: 1; bounding box: 50×41×54 Å

Sequence (209 aa):
MSDLIYPTLDLFAYNLGEGLGDNQDDIKKRRNQFLALMPKNIQDILIPAFDKESALQNPEYIELLKIAGQISTFHDFPTKEINNYKLQGYYYPVRLKDTYGLLFDCSVDEKDNPQKLSCLRYLKQQAHSIKADLGKTWIISGIAPSHNTDTENLAKNIYKNLMIEEKSPNLTDADYESLISQEWQYRKAGKFLNASVFEIWQMPNNWVN

Secondary structure (DSSP, 8-state):
--EEEEEEEEEEEEEE---TT--HHHHHHHHHHHHTTS-HHHHHHHTTHHHHHHTSSS-SEEEHHHHTT-SSSSEEPPPEEETTEEEEEEEEEEEETTEEEEEEEEEES-SSS-EEGGGHHHHHHHHTT---SSEEEEEEEEE-SSTT--HHHHHHHHHHHHHGGGS-TT--HHHHHHHHHHH---SS-EEETTEEE----PPPS----